Protein AF-A0A2Z7AA31-F1 (afdb_monomer_lite)

pLDDT: mean 70.61, std 23.05, range [31.62, 98.75]

Organism: NCBI:txid472368

Secondary structure (DSSP, 8-state):
-PPPPPP-PPPPPPPP-----------PPPP------------PPP---TTTS-TTSPPPHHHHHHHHHHHS-TTTHHHHTTS-HHHHHHHHHHHHHHHHHHHHHHHHHHHHHHHHHHHHHHHHHHHHHHHHHHHHHHHHHHHHHHHHHHHHHHHHHTSHHHHHHHHHHHHHHHHHHHHHHHHHHHHTT--TTS---GGGTHHHHHTT-----------------------------

Structure (mmCIF, N/CA/C/O backbone):
data_AF-A0A2Z7AA31-F1
#
_entry.id   AF-A0A2Z7AA31-F1
#
loop_
_atom_site.group_PDB
_atom_site.id
_atom_site.type_symbol
_atom_site.label_atom_id
_atom_site.label_alt_id
_atom_site.label_comp_id
_atom_site.label_asym_id
_atom_site.label_entity_id
_atom_site.label_seq_id
_atom_site.pdbx_PDB_ins_code
_atom_site.Cartn_x
_atom_site.Cartn_y
_atom_site.Cartn_z
_atom_site.occupancy
_atom_site.B_iso_or_equiv
_atom_site.auth_seq_id
_atom_site.auth_comp_id
_atom_site.auth_asym_id
_atom_site.auth_atom_id
_atom_site.pdbx_PDB_model_num
ATOM 1 N N . MET A 1 1 ? -17.926 27.152 30.753 1.00 44.38 1 MET A N 1
ATOM 2 C CA . MET A 1 1 ? -18.579 27.477 29.466 1.00 44.38 1 MET A CA 1
ATOM 3 C C . MET A 1 1 ? -17.598 27.183 28.337 1.00 44.38 1 MET A C 1
ATOM 5 O O . MET A 1 1 ? -16.715 28.005 28.124 1.00 44.38 1 MET A O 1
ATOM 9 N N . PRO A 1 2 ? -17.675 26.026 27.661 1.00 44.72 2 PRO A N 1
ATOM 10 C CA . PRO A 1 2 ? -16.975 25.810 26.400 1.00 44.72 2 PRO A CA 1
ATOM 11 C C . PRO A 1 2 ? -17.865 26.228 25.217 1.00 44.72 2 PRO A C 1
ATOM 13 O O . PRO A 1 2 ? -19.087 26.101 25.275 1.00 44.72 2 PRO A O 1
ATOM 16 N N . ALA A 1 3 ? -17.243 26.766 24.169 1.00 42.81 3 ALA A N 1
ATOM 17 C CA . ALA A 1 3 ? -17.905 27.285 22.971 1.00 42.81 3 ALA A CA 1
ATOM 18 C C . ALA A 1 3 ? -18.359 26.155 22.016 1.00 42.81 3 ALA A C 1
ATOM 20 O O . ALA A 1 3 ? -17.725 25.098 21.999 1.00 42.81 3 ALA A O 1
ATOM 21 N N . PRO A 1 4 ? -19.415 26.359 21.203 1.00 46.81 4 PRO A N 1
ATOM 22 C CA . PRO A 1 4 ? -19.934 25.327 20.311 1.00 46.81 4 PRO A CA 1
ATOM 23 C C . PRO A 1 4 ? -19.118 25.229 19.013 1.00 46.81 4 PRO A C 1
ATOM 25 O O . PRO A 1 4 ? -18.824 26.234 18.363 1.00 46.81 4 PRO A O 1
ATOM 28 N N . THR A 1 5 ? -18.779 24.004 18.616 1.00 44.56 5 THR A N 1
ATOM 29 C CA . THR A 1 5 ? -18.199 23.673 17.312 1.00 44.56 5 THR A CA 1
ATOM 30 C C . THR A 1 5 ? -19.252 23.807 16.211 1.00 44.56 5 THR A C 1
ATOM 32 O O . THR A 1 5 ? -20.346 23.253 16.284 1.00 44.56 5 THR A O 1
ATOM 35 N N . ARG A 1 6 ? -18.910 24.584 15.183 1.00 46.50 6 ARG A N 1
ATOM 36 C CA . ARG A 1 6 ? -19.696 24.811 13.968 1.00 46.50 6 ARG A CA 1
ATOM 37 C C . ARG A 1 6 ? -19.602 23.575 13.071 1.00 46.50 6 ARG A C 1
ATOM 39 O O . ARG A 1 6 ? -18.516 23.271 12.587 1.00 46.50 6 ARG A O 1
ATOM 46 N N . GLU A 1 7 ? -20.721 22.894 12.834 1.00 50.12 7 GLU A N 1
ATOM 47 C CA . GLU A 1 7 ? -20.822 21.901 11.763 1.00 50.12 7 GLU A CA 1
ATOM 48 C C . GLU A 1 7 ? -20.712 22.606 10.407 1.00 50.12 7 GLU A C 1
ATOM 50 O O . GLU A 1 7 ? -21.522 23.471 10.059 1.00 50.12 7 GLU A O 1
ATOM 55 N N . GLU A 1 8 ? -19.679 22.259 9.643 1.00 46.34 8 GLU A N 1
ATOM 56 C CA . GLU A 1 8 ? -19.542 22.682 8.257 1.00 46.34 8 GLU A CA 1
ATOM 57 C C . GLU A 1 8 ? -20.206 21.646 7.350 1.00 46.34 8 GLU A C 1
ATOM 59 O O . GLU A 1 8 ? -19.813 20.484 7.258 1.00 46.34 8 GLU A O 1
ATOM 64 N N . HIS A 1 9 ? -21.274 22.110 6.715 1.00 44.47 9 HIS A N 1
ATOM 65 C CA . HIS A 1 9 ? -22.133 21.390 5.795 1.00 44.47 9 HIS A CA 1
ATOM 66 C C . HIS A 1 9 ? -21.321 20.793 4.631 1.00 44.47 9 HIS A C 1
ATOM 68 O O . HIS A 1 9 ? -20.755 21.511 3.807 1.00 44.47 9 HIS A O 1
ATOM 74 N N . ARG A 1 10 ? -21.296 19.460 4.536 1.00 48.81 10 ARG A N 1
ATOM 75 C CA . ARG A 1 10 ? -20.681 18.715 3.430 1.00 48.81 10 ARG A CA 1
ATOM 76 C C . ARG A 1 10 ? -21.368 19.079 2.106 1.00 48.81 10 ARG A C 1
ATOM 78 O O . ARG A 1 10 ? -22.583 18.932 1.977 1.00 48.81 10 ARG A O 1
ATOM 85 N N . ALA A 1 11 ? -20.596 19.537 1.122 1.00 51.00 11 ALA A N 1
ATOM 86 C CA . ALA A 1 11 ? -21.099 19.822 -0.221 1.00 51.00 11 ALA A CA 1
ATOM 87 C C . ALA A 1 11 ? -21.562 18.528 -0.937 1.00 51.00 11 ALA A C 1
ATOM 89 O O . ALA A 1 11 ? -20.903 17.492 -0.795 1.00 51.00 11 ALA A O 1
ATOM 90 N N . PRO A 1 12 ? -22.657 18.557 -1.724 1.00 53.19 12 PRO A N 1
ATOM 91 C CA . PRO A 1 12 ? -23.095 17.409 -2.517 1.00 53.19 12 PRO A CA 1
ATOM 92 C C . PRO A 1 12 ? -22.097 17.074 -3.635 1.00 53.19 12 PRO A C 1
ATOM 94 O O . PRO A 1 12 ? -21.616 17.961 -4.339 1.00 53.19 12 PRO A O 1
ATOM 97 N N . MET A 1 13 ? -21.814 15.784 -3.822 1.00 50.88 13 MET A N 1
ATOM 98 C CA . MET A 1 13 ? -21.002 15.288 -4.936 1.00 50.88 13 MET A CA 1
ATOM 99 C C . MET A 1 13 ? -21.700 15.536 -6.287 1.00 50.88 13 MET A C 1
ATOM 101 O O . MET A 1 13 ? -22.913 15.334 -6.383 1.00 50.88 13 MET A O 1
ATOM 105 N N . PRO A 1 14 ? -20.964 15.911 -7.350 1.00 56.09 14 PRO A N 1
ATOM 106 C CA . PRO A 1 14 ? -21.520 15.979 -8.697 1.00 56.09 14 PRO A CA 1
ATOM 107 C C . PRO A 1 14 ? -21.817 14.568 -9.247 1.00 56.09 14 PRO A C 1
ATOM 109 O O . PRO A 1 14 ? -21.104 13.617 -8.910 1.00 56.09 14 PRO A O 1
ATOM 112 N N . PRO A 1 15 ? -22.846 14.400 -10.100 1.00 45.72 15 PRO A N 1
ATOM 113 C CA . PRO A 1 15 ? -23.174 13.106 -10.686 1.00 45.72 15 PRO A CA 1
ATOM 114 C C . PRO A 1 15 ? -22.081 12.616 -11.649 1.00 45.72 15 PRO A C 1
ATOM 116 O O . PRO A 1 15 ? -21.510 13.378 -12.429 1.00 45.72 15 PRO A O 1
ATOM 119 N N . SER A 1 16 ? -21.822 11.308 -11.578 1.00 38.06 16 SER A N 1
ATOM 120 C CA . SER A 1 16 ? -20.882 10.550 -12.408 1.00 38.06 16 SER A CA 1
ATOM 121 C C . SER A 1 16 ? -21.149 10.736 -13.909 1.00 38.06 16 SER A C 1
ATOM 123 O O . SER A 1 16 ? -22.271 10.546 -14.378 1.00 38.06 16 SER A O 1
ATOM 125 N N . SER A 1 17 ? -20.106 11.089 -14.667 1.00 35.66 17 SER A N 1
ATOM 126 C CA . SER A 1 17 ? -20.141 11.147 -16.132 1.00 35.66 17 SER A CA 1
ATOM 127 C C . SER A 1 17 ? -20.113 9.728 -16.708 1.00 35.66 17 SER A C 1
ATOM 129 O O . SER A 1 17 ? -19.117 9.017 -16.595 1.00 35.66 17 SER A O 1
ATOM 131 N N . THR A 1 18 ? -21.205 9.309 -17.342 1.00 41.53 18 THR A N 1
ATOM 132 C CA . THR A 1 18 ? -21.278 8.078 -18.143 1.00 41.53 18 THR A CA 1
ATOM 133 C C . THR A 1 18 ? -20.310 8.126 -19.334 1.00 41.53 18 THR A C 1
ATOM 135 O O . THR A 1 18 ? -20.312 9.122 -20.064 1.00 41.53 18 THR A O 1
ATOM 138 N N . PRO A 1 19 ? -19.536 7.061 -19.613 1.00 39.44 19 PRO A N 1
ATOM 139 C CA . PRO A 1 19 ? -18.696 7.005 -20.801 1.00 39.44 19 PRO A CA 1
ATOM 140 C C . PRO A 1 19 ? -19.555 6.766 -22.051 1.00 39.44 19 PRO A C 1
ATOM 142 O O . PRO A 1 19 ? -20.274 5.774 -22.166 1.00 39.44 19 PRO A O 1
ATOM 145 N N . SER A 1 20 ? -19.469 7.692 -23.006 1.00 36.19 20 SER A N 1
ATOM 146 C CA . SER A 1 20 ? -20.039 7.540 -24.344 1.00 36.19 20 SER A CA 1
ATOM 147 C C . SER A 1 20 ? -19.310 6.413 -25.085 1.00 36.19 20 SER A C 1
ATOM 149 O O . SER A 1 20 ? -18.109 6.495 -25.348 1.00 36.19 20 SER A O 1
ATOM 151 N N . VAL A 1 21 ? -20.040 5.344 -25.407 1.00 37.53 21 VAL A N 1
ATOM 152 C CA . VAL A 1 21 ? -19.566 4.217 -26.219 1.00 37.53 21 VAL A CA 1
ATOM 153 C C . VAL A 1 21 ? -19.354 4.706 -27.651 1.00 37.53 21 VAL A C 1
ATOM 155 O O . VAL A 1 21 ? -20.308 4.876 -28.409 1.00 37.53 21 VAL A O 1
ATOM 158 N N . ARG A 1 22 ? -18.097 4.936 -28.046 1.00 41.75 22 ARG A N 1
ATOM 159 C CA . ARG A 1 22 ? -17.744 5.181 -29.449 1.00 41.75 22 ARG A CA 1
ATOM 160 C C . ARG A 1 22 ? -17.431 3.848 -30.123 1.00 41.75 22 ARG A C 1
ATOM 162 O O . ARG A 1 22 ? -16.385 3.245 -29.898 1.00 41.75 22 ARG A O 1
ATOM 169 N N . VAL A 1 23 ? -18.382 3.401 -30.935 1.00 35.66 23 VAL A N 1
ATOM 170 C CA . VAL A 1 23 ? -18.293 2.229 -31.811 1.00 35.66 23 VAL A CA 1
ATOM 171 C C . VAL A 1 23 ? -17.082 2.358 -32.745 1.00 35.66 23 VAL A C 1
ATOM 173 O O . VAL A 1 23 ? -16.896 3.380 -33.406 1.00 35.66 23 VAL A O 1
ATOM 176 N N . ARG A 1 24 ? -16.257 1.304 -32.776 1.00 40.97 24 ARG A N 1
ATOM 177 C CA . ARG A 1 24 ? -15.181 1.083 -33.752 1.00 40.97 24 ARG A CA 1
ATOM 178 C C . ARG A 1 24 ? -15.764 1.076 -35.168 1.00 40.97 24 ARG A C 1
ATOM 180 O O . ARG A 1 24 ? -16.595 0.226 -35.467 1.00 40.97 24 ARG A O 1
ATOM 187 N N . ALA A 1 25 ? -15.260 1.943 -36.041 1.00 36.38 25 ALA A N 1
ATOM 188 C CA . ALA A 1 25 ? -15.397 1.786 -37.484 1.00 36.38 25 ALA A CA 1
ATOM 189 C C . ALA A 1 25 ? -14.022 1.424 -38.062 1.00 36.38 25 ALA A C 1
ATOM 191 O O . ALA A 1 25 ? -13.062 2.185 -37.952 1.00 36.38 25 ALA A O 1
ATOM 192 N N . ILE A 1 26 ? -13.941 0.215 -38.607 1.00 49.19 26 ILE A N 1
ATOM 193 C CA . ILE A 1 26 ? -12.828 -0.315 -39.396 1.00 49.19 26 ILE A CA 1
ATOM 194 C C . ILE A 1 26 ? -12.884 0.370 -40.769 1.00 49.19 26 ILE A C 1
ATOM 196 O O . ILE A 1 26 ? -13.961 0.378 -41.364 1.00 49.19 26 ILE A O 1
ATOM 200 N N . PRO A 1 27 ? -11.786 0.908 -41.322 1.00 36.00 27 PRO A N 1
ATOM 201 C CA . PRO A 1 27 ? -11.753 1.223 -42.742 1.00 36.00 27 PRO A CA 1
ATOM 202 C C . PRO A 1 27 ? -11.560 -0.071 -43.539 1.00 36.00 27 PRO A C 1
ATOM 204 O O . PRO A 1 27 ? -10.512 -0.714 -43.466 1.00 36.00 27 PRO A O 1
ATOM 207 N N . GLU A 1 28 ? -12.606 -0.458 -44.265 1.00 38.94 28 GLU A N 1
ATOM 208 C CA . GLU A 1 28 ? -12.586 -1.504 -45.284 1.00 38.94 28 GLU A CA 1
ATOM 209 C C . GLU A 1 28 ? -11.585 -1.174 -46.401 1.00 38.94 28 GLU A C 1
ATOM 211 O O . GLU A 1 28 ? -11.475 -0.040 -46.868 1.00 38.94 28 GLU A O 1
ATOM 216 N N . VAL A 1 29 ? -10.877 -2.208 -46.851 1.00 41.12 29 VAL A N 1
ATOM 217 C CA . VAL A 1 29 ? -10.048 -2.207 -48.059 1.00 41.12 29 VAL A CA 1
ATOM 218 C C . VAL A 1 29 ? -10.945 -2.475 -49.271 1.00 41.12 29 VAL A C 1
ATOM 220 O O . VAL A 1 29 ? -11.605 -3.514 -49.287 1.00 41.12 29 VAL A O 1
ATOM 223 N N . PRO A 1 30 ? -10.920 -1.655 -50.337 1.00 38.62 30 PRO A N 1
ATOM 224 C CA . PRO A 1 30 ? -11.419 -2.077 -51.633 1.00 38.62 30 PRO A CA 1
ATOM 225 C C . PRO A 1 30 ? -10.284 -2.662 -52.475 1.00 38.62 30 PRO A C 1
ATOM 227 O O . PRO A 1 30 ? -9.312 -1.992 -52.828 1.00 38.62 30 PRO A O 1
ATOM 230 N N . SER A 1 31 ? -10.452 -3.936 -52.819 1.00 32.06 31 SER A N 1
ATOM 231 C CA . SER A 1 31 ? -9.687 -4.635 -53.842 1.00 32.06 31 SER A CA 1
ATOM 232 C C . SER A 1 31 ? -10.302 -4.375 -55.227 1.00 32.06 31 SER A C 1
ATOM 234 O O . SER A 1 31 ? -11.499 -4.561 -55.409 1.00 32.06 31 SER A O 1
ATOM 236 N N . SER A 1 32 ? -9.454 -3.964 -56.178 1.00 40.38 32 SER A N 1
ATOM 237 C CA . SER A 1 32 ? -9.494 -4.225 -57.633 1.00 40.38 32 SER A CA 1
ATOM 238 C C . SER A 1 32 ? -10.810 -4.062 -58.428 1.00 40.38 32 SER A C 1
ATOM 240 O O . SER A 1 32 ? -11.665 -4.941 -58.383 1.00 40.38 32 SER A O 1
ATOM 242 N N . MET A 1 33 ? -10.833 -3.117 -59.388 1.00 32.53 33 MET A N 1
ATOM 243 C CA . MET A 1 33 ? -11.224 -3.432 -60.779 1.00 32.53 33 MET A CA 1
ATOM 244 C C . MET A 1 33 ? -10.670 -2.425 -61.812 1.00 32.53 33 MET A C 1
ATOM 246 O O . MET A 1 33 ? -11.037 -1.256 -61.839 1.00 32.53 33 MET A O 1
ATOM 250 N N . VAL A 1 34 ? -9.764 -2.942 -62.647 1.00 39.00 34 VAL A N 1
ATOM 251 C CA . VAL A 1 34 ? -9.548 -2.726 -64.094 1.00 39.00 34 VAL A CA 1
ATOM 252 C C . VAL A 1 34 ? -10.192 -1.497 -64.764 1.00 39.00 34 VAL A C 1
ATOM 254 O O . VAL A 1 34 ? -11.408 -1.397 -64.894 1.00 39.00 34 VAL A O 1
ATOM 257 N N . GLY A 1 35 ? -9.338 -0.660 -65.365 1.00 31.62 35 GLY A N 1
ATOM 258 C CA . GLY A 1 35 ? -9.710 0.331 -66.376 1.00 31.62 35 GLY A CA 1
ATOM 259 C C . GLY A 1 35 ? -8.482 0.864 -67.113 1.00 31.62 35 GLY A C 1
ATOM 260 O O . GLY A 1 35 ? -7.834 1.801 -66.659 1.00 31.62 35 GLY A O 1
ATOM 261 N N . SER A 1 36 ? -8.139 0.239 -68.238 1.00 37.88 36 SER A N 1
ATOM 262 C CA . SER A 1 36 ? -7.023 0.607 -69.110 1.00 37.88 36 SER A CA 1
ATOM 263 C C . SER A 1 36 ? -7.184 2.024 -69.658 1.00 37.88 36 SER A C 1
ATOM 265 O O . SER A 1 36 ? -8.159 2.312 -70.352 1.00 37.88 36 SER A O 1
ATOM 267 N N . ARG A 1 37 ? -6.188 2.885 -69.450 1.00 36.88 37 ARG A N 1
ATOM 268 C CA . ARG A 1 37 ? -5.980 4.051 -70.308 1.00 36.88 37 ARG A CA 1
ATOM 269 C C . ARG A 1 37 ? -4.492 4.344 -70.423 1.00 36.88 37 ARG A C 1
ATOM 271 O O . ARG A 1 37 ? -3.805 4.613 -69.448 1.00 36.88 37 ARG A O 1
ATOM 278 N N . THR A 1 38 ? -4.021 4.200 -71.652 1.00 45.81 38 THR A N 1
ATOM 279 C CA . THR A 1 38 ? -2.705 4.590 -72.142 1.00 45.81 38 THR A CA 1
ATOM 280 C C . THR A 1 38 ? -2.483 6.073 -71.879 1.00 45.81 38 THR A C 1
ATOM 282 O O . THR A 1 38 ? -3.148 6.901 -72.503 1.00 45.81 38 THR A O 1
ATOM 285 N N . GLU A 1 39 ? -1.540 6.404 -71.002 1.00 34.53 39 GLU A N 1
ATOM 286 C CA . GLU A 1 39 ? -0.929 7.727 -70.981 1.00 34.53 39 GLU A CA 1
ATOM 287 C C . GLU A 1 39 ? 0.587 7.585 -71.121 1.00 34.53 39 GLU A C 1
ATOM 289 O O . GLU A 1 39 ? 1.247 6.777 -70.465 1.00 34.53 39 GLU A O 1
ATOM 294 N N . THR A 1 40 ? 1.094 8.323 -72.096 1.00 39.47 40 THR A N 1
ATOM 295 C CA . THR A 1 40 ? 2.430 8.244 -72.663 1.00 39.47 40 THR A CA 1
ATOM 296 C C . THR A 1 40 ? 3.327 9.294 -72.007 1.00 39.47 40 THR A C 1
ATOM 298 O O . THR A 1 40 ? 3.104 10.484 -72.197 1.00 39.47 40 THR A O 1
ATOM 301 N N . GLY A 1 41 ? 4.398 8.830 -71.348 1.00 33.41 41 GLY A N 1
ATOM 302 C CA . GLY A 1 41 ? 5.649 9.565 -71.079 1.00 33.41 41 GLY A CA 1
ATOM 303 C C . GLY A 1 41 ? 5.726 10.372 -69.768 1.00 33.41 41 GLY A C 1
ATOM 304 O O . GLY A 1 41 ? 4.694 10.656 -69.172 1.00 33.41 41 GLY A O 1
ATOM 305 N N . PRO A 1 42 ? 6.928 10.793 -69.306 1.00 40.19 42 PRO A N 1
ATOM 306 C CA . PRO A 1 42 ? 8.285 10.476 -69.764 1.00 40.19 42 PRO A CA 1
ATOM 307 C C . PRO A 1 42 ? 9.179 9.840 -68.666 1.00 40.19 42 PRO A C 1
ATOM 309 O O . PRO A 1 42 ? 9.301 10.349 -67.558 1.00 40.19 42 PRO A O 1
ATOM 312 N N . GLY A 1 43 ? 9.899 8.769 -69.027 1.00 41.22 43 GLY A N 1
ATOM 313 C CA . GLY A 1 43 ? 11.208 8.444 -68.438 1.00 41.22 43 GLY A CA 1
ATOM 314 C C . GLY A 1 43 ? 11.233 7.712 -67.092 1.00 41.22 43 GLY A C 1
ATOM 315 O O . GLY A 1 43 ? 11.726 8.246 -66.103 1.00 41.22 43 GLY A O 1
ATOM 316 N N . ARG A 1 44 ? 10.825 6.437 -67.060 1.00 43.53 44 ARG A N 1
ATOM 317 C CA . ARG A 1 44 ? 11.268 5.517 -66.000 1.00 43.53 44 ARG A CA 1
ATOM 318 C C . ARG A 1 44 ? 12.739 5.175 -66.259 1.00 43.53 44 ARG A C 1
ATOM 320 O O . ARG A 1 44 ? 13.048 4.596 -67.298 1.00 43.53 44 ARG A O 1
ATOM 327 N N . ALA A 1 45 ? 13.633 5.550 -65.343 1.00 47.31 45 ALA A N 1
ATOM 328 C CA . ALA A 1 45 ? 15.035 5.142 -65.400 1.00 47.31 45 ALA A CA 1
ATOM 329 C C . ALA A 1 45 ? 15.122 3.599 -65.450 1.00 47.31 45 ALA A C 1
ATOM 331 O O . ALA A 1 45 ? 14.395 2.939 -64.694 1.00 47.31 45 ALA A O 1
ATOM 332 N N . PRO A 1 46 ? 15.945 3.004 -66.336 1.00 49.59 46 PRO A N 1
ATOM 333 C CA . PRO A 1 46 ? 16.094 1.556 -66.398 1.00 49.59 46 PRO A CA 1
ATOM 334 C C . PRO A 1 46 ? 16.593 1.020 -65.054 1.00 49.59 46 PRO A C 1
ATOM 336 O O . PRO A 1 46 ? 17.573 1.524 -64.509 1.00 49.59 46 PRO A O 1
ATOM 339 N N . ALA A 1 47 ? 15.925 -0.006 -64.522 1.00 48.59 47 ALA A N 1
ATOM 340 C CA . ALA A 1 47 ? 16.484 -0.794 -63.433 1.00 48.59 47 ALA A CA 1
ATOM 341 C C . ALA A 1 47 ? 17.752 -1.470 -63.971 1.00 48.59 47 ALA A C 1
ATOM 343 O O . ALA A 1 47 ? 17.669 -2.278 -64.897 1.00 48.59 47 ALA A O 1
ATOM 344 N N . LEU A 1 48 ? 18.918 -1.081 -63.452 1.00 49.50 48 LEU A N 1
ATOM 345 C CA . LEU A 1 48 ? 20.194 -1.660 -63.858 1.00 49.50 48 LEU A CA 1
ATOM 346 C C . LEU A 1 48 ? 20.257 -3.098 -63.335 1.00 49.50 48 LEU A C 1
ATOM 348 O O . LEU A 1 48 ? 20.494 -3.338 -62.152 1.00 49.50 48 LEU A O 1
ATOM 352 N N . ASN A 1 49 ? 19.999 -4.058 -64.221 1.00 45.28 49 ASN A N 1
ATOM 353 C CA . ASN A 1 49 ? 20.236 -5.471 -63.963 1.00 45.28 49 ASN A CA 1
ATOM 354 C C . ASN A 1 49 ? 21.752 -5.706 -63.996 1.00 45.28 49 ASN A C 1
ATOM 356 O O . ASN A 1 49 ? 22.326 -5.965 -65.048 1.00 45.28 49 ASN A O 1
ATOM 360 N N . LEU A 1 50 ? 22.395 -5.622 -62.830 1.00 49.94 50 LEU A N 1
ATOM 361 C CA . LEU A 1 50 ? 23.845 -5.786 -62.630 1.00 49.94 50 LEU A CA 1
ATOM 362 C C . LEU A 1 50 ? 24.388 -7.197 -62.960 1.00 49.94 50 LEU A C 1
ATOM 364 O O . LEU A 1 50 ? 25.530 -7.497 -62.630 1.00 49.94 50 LEU A O 1
ATOM 368 N N . TYR A 1 51 ? 23.588 -8.074 -63.575 1.00 44.81 51 TYR A N 1
ATOM 369 C CA . TYR A 1 51 ? 23.996 -9.437 -63.929 1.00 44.81 51 TYR A CA 1
ATOM 370 C C . TYR A 1 51 ? 24.453 -9.582 -65.392 1.00 44.81 51 TYR A C 1
ATOM 372 O O . TYR A 1 51 ? 25.206 -10.500 -65.690 1.00 44.81 51 TYR A O 1
ATOM 380 N N . GLU A 1 52 ? 24.066 -8.667 -66.290 1.00 44.19 52 GLU A N 1
ATOM 381 C CA . GLU A 1 52 ? 24.461 -8.716 -67.715 1.00 44.19 52 GLU A CA 1
ATOM 382 C C . GLU A 1 52 ? 25.559 -7.703 -68.085 1.00 44.19 52 GLU A C 1
ATOM 384 O O . GLU A 1 52 ? 26.270 -7.889 -69.071 1.00 44.19 52 GLU A O 1
ATOM 389 N N . ASP A 1 53 ? 25.784 -6.673 -67.261 1.00 47.75 53 ASP A N 1
ATOM 390 C CA . ASP A 1 53 ? 26.885 -5.719 -67.456 1.00 47.75 53 ASP A CA 1
ATOM 391 C C . ASP A 1 53 ? 28.182 -6.270 -66.851 1.00 47.75 53 ASP A C 1
ATOM 393 O O . ASP A 1 53 ? 28.725 -5.805 -65.847 1.00 47.75 53 ASP A O 1
ATOM 397 N N . SER A 1 54 ? 28.654 -7.332 -67.495 1.00 47.66 54 SER A N 1
ATOM 398 C CA . SER A 1 54 ? 29.966 -7.939 -67.338 1.00 47.66 54 SER A CA 1
ATOM 399 C C . SER A 1 54 ? 31.066 -6.867 -67.301 1.00 47.66 54 SER A C 1
ATOM 401 O O . SER A 1 54 ? 31.469 -6.323 -68.329 1.00 47.66 54 SER A O 1
ATOM 403 N N . LEU A 1 55 ? 31.618 -6.598 -66.112 1.00 53.81 55 LEU A N 1
ATOM 404 C CA . LEU A 1 55 ? 32.769 -5.701 -65.898 1.00 53.81 55 LEU A CA 1
ATOM 405 C C . LEU A 1 55 ? 34.091 -6.253 -66.474 1.00 53.81 55 LEU A C 1
ATOM 407 O O . LEU A 1 55 ? 35.171 -5.745 -66.179 1.00 53.81 55 LEU A O 1
ATOM 411 N N . VAL A 1 56 ? 34.020 -7.304 -67.294 1.00 45.84 56 VAL A N 1
ATOM 412 C CA . VAL A 1 56 ? 35.168 -7.950 -67.939 1.00 45.84 56 VAL A CA 1
ATOM 413 C C . VAL A 1 56 ? 35.688 -7.109 -69.120 1.00 45.84 56 VAL A C 1
ATOM 415 O O . VAL A 1 56 ? 36.795 -7.338 -69.600 1.00 45.84 56 VAL A O 1
ATOM 418 N N . VAL A 1 57 ? 34.947 -6.078 -69.549 1.00 51.97 57 VAL A N 1
ATOM 419 C CA . VAL A 1 57 ? 35.401 -5.073 -70.522 1.00 51.97 57 VAL A CA 1
ATOM 420 C C . VAL A 1 57 ? 35.382 -3.696 -69.861 1.00 51.97 57 VAL A C 1
ATOM 422 O O . VAL A 1 57 ? 34.329 -3.207 -69.459 1.00 51.97 57 VAL A O 1
ATOM 425 N N . SER A 1 58 ? 36.556 -3.069 -69.729 1.00 45.62 58 SER A N 1
ATOM 426 C CA . SER A 1 58 ? 36.706 -1.749 -69.107 1.00 45.62 58 SER A CA 1
ATOM 427 C C . SER A 1 58 ? 35.741 -0.723 -69.723 1.00 45.62 58 SER A C 1
ATOM 429 O O . SER A 1 58 ? 35.828 -0.464 -70.927 1.00 45.62 58 SER A O 1
ATOM 431 N N . PRO A 1 59 ? 34.856 -0.090 -68.930 1.00 48.22 59 PRO A N 1
ATOM 432 C CA . PRO A 1 59 ? 34.004 0.976 -69.433 1.00 48.22 59 PRO A CA 1
ATOM 433 C C . PRO A 1 59 ? 34.864 2.150 -69.916 1.00 48.22 59 PRO A C 1
ATOM 435 O O . PRO A 1 59 ? 35.786 2.582 -69.223 1.00 48.22 59 PRO A O 1
ATOM 438 N N . SER A 1 60 ? 34.553 2.697 -71.094 1.00 56.25 60 SER A N 1
ATOM 439 C CA . SER A 1 60 ? 35.132 3.969 -71.547 1.00 56.25 60 SER A CA 1
ATOM 440 C C . SER A 1 60 ? 34.837 5.066 -70.516 1.00 56.25 60 SER A C 1
ATOM 442 O O . SER A 1 60 ? 33.727 5.128 -69.981 1.00 56.25 60 SER A O 1
ATOM 444 N N . GLY A 1 61 ? 35.801 5.957 -70.250 1.00 54.59 61 GLY A N 1
ATOM 445 C CA . GLY A 1 61 ? 35.714 6.980 -69.193 1.00 54.59 61 GLY A CA 1
ATOM 446 C C . GLY A 1 61 ? 34.470 7.886 -69.254 1.00 54.59 61 GLY A C 1
ATOM 447 O O . GLY A 1 61 ? 34.067 8.447 -68.238 1.00 54.59 61 GLY A O 1
ATOM 448 N N . SER A 1 62 ? 33.808 7.975 -70.413 1.00 54.56 62 SER A N 1
ATOM 449 C CA . SER A 1 62 ? 32.522 8.665 -70.603 1.00 54.56 62 SER A CA 1
ATOM 450 C C . SER A 1 62 ? 31.344 7.985 -69.887 1.00 54.56 62 SER A C 1
ATOM 452 O O . SER A 1 62 ? 30.489 8.680 -69.338 1.00 54.56 62 SER A O 1
ATOM 454 N N . VAL A 1 63 ? 31.297 6.651 -69.871 1.00 57.44 63 VAL A N 1
ATOM 455 C CA . VAL A 1 63 ? 30.210 5.878 -69.245 1.00 57.44 63 VAL A CA 1
ATOM 456 C C . VAL A 1 63 ? 30.362 5.899 -67.722 1.00 57.44 63 VAL A C 1
ATOM 458 O O . VAL A 1 63 ? 29.380 6.071 -67.001 1.00 57.44 63 VAL A O 1
ATOM 461 N N . ALA A 1 64 ? 31.607 5.846 -67.236 1.00 57.38 64 ALA A N 1
ATOM 462 C CA . ALA A 1 64 ? 31.927 5.978 -65.816 1.00 57.38 64 ALA A CA 1
ATOM 463 C C . ALA A 1 64 ? 31.505 7.346 -65.243 1.00 57.38 64 ALA A C 1
ATOM 465 O O . ALA A 1 64 ? 30.945 7.414 -64.150 1.00 57.38 64 ALA A O 1
ATOM 466 N N . MET A 1 65 ? 31.698 8.434 -65.998 1.00 60.34 65 MET A N 1
ATOM 467 C CA . MET A 1 65 ? 31.291 9.780 -65.571 1.00 60.34 65 MET A CA 1
ATOM 468 C C . MET A 1 65 ? 29.762 9.937 -65.487 1.00 60.34 65 MET A C 1
ATOM 470 O O . MET A 1 65 ? 29.256 10.575 -64.566 1.00 60.34 65 MET A O 1
ATOM 474 N N . GLY A 1 66 ? 29.009 9.327 -66.412 1.00 62.50 66 GLY A N 1
ATOM 475 C CA . GLY A 1 66 ? 27.540 9.356 -66.396 1.00 62.50 66 GLY A CA 1
ATOM 476 C C . GLY A 1 66 ? 26.931 8.646 -65.181 1.00 62.50 66 GLY A C 1
ATOM 477 O O . GLY A 1 66 ? 25.971 9.143 -64.593 1.00 62.50 66 GLY A O 1
ATOM 478 N N . LEU A 1 67 ? 27.527 7.526 -64.763 1.00 62.97 67 LEU A N 1
ATOM 479 C CA . LEU A 1 67 ? 27.148 6.797 -63.547 1.00 62.97 67 LEU A CA 1
ATOM 480 C C . LEU A 1 67 ? 27.410 7.613 -62.276 1.00 62.97 67 LEU A C 1
ATOM 482 O O . LEU A 1 67 ? 26.543 7.677 -61.406 1.00 62.97 67 LEU A O 1
ATOM 486 N N . LEU A 1 68 ? 28.561 8.289 -62.195 1.00 62.94 68 LEU A N 1
ATOM 487 C CA . LEU A 1 68 ? 28.892 9.160 -61.063 1.00 62.94 68 LEU A CA 1
ATOM 488 C C . LEU A 1 68 ? 27.880 10.302 -60.925 1.00 62.94 68 LEU A C 1
ATOM 490 O O . LEU A 1 68 ? 27.397 10.546 -59.825 1.00 62.94 68 LEU A O 1
ATOM 494 N N . CYS A 1 69 ? 27.485 10.939 -62.030 1.00 59.56 69 CYS A N 1
ATOM 495 C CA . CYS A 1 69 ? 26.524 12.044 -62.020 1.00 59.56 69 CYS A CA 1
ATOM 496 C C . CYS A 1 69 ? 25.126 11.671 -61.504 1.00 59.56 69 CYS A C 1
ATOM 498 O O . CYS A 1 69 ? 24.474 12.510 -60.888 1.00 59.56 69 CYS A O 1
ATOM 500 N N . ASN A 1 70 ? 24.678 10.428 -61.697 1.00 61.78 70 ASN A N 1
ATOM 501 C CA . ASN A 1 70 ? 23.358 9.978 -61.237 1.00 61.78 70 ASN A CA 1
ATOM 502 C C . ASN A 1 70 ? 23.309 9.647 -59.736 1.00 61.78 70 ASN A C 1
ATOM 504 O O . ASN A 1 70 ? 22.221 9.565 -59.171 1.00 61.78 70 ASN A O 1
ATOM 508 N N . MET A 1 71 ? 24.464 9.475 -59.086 1.00 66.25 71 MET A N 1
ATOM 509 C CA . MET A 1 71 ? 24.558 9.266 -57.635 1.00 66.25 71 MET A CA 1
ATOM 510 C C . MET A 1 71 ? 24.728 10.582 -56.853 1.00 66.25 71 MET A C 1
ATOM 512 O O . MET A 1 71 ? 24.638 10.585 -55.626 1.00 66.25 71 MET A O 1
ATOM 516 N N . ILE A 1 72 ? 24.961 11.710 -57.538 1.00 58.62 72 ILE A N 1
ATOM 517 C CA . ILE A 1 72 ? 25.138 13.028 -56.915 1.00 58.62 72 ILE A CA 1
ATOM 518 C C . ILE A 1 72 ? 23.765 13.654 -56.702 1.00 58.62 72 ILE A C 1
ATOM 520 O O . ILE A 1 72 ? 23.021 13.896 -57.650 1.00 58.62 72 ILE A O 1
ATOM 524 N N . SER A 1 73 ? 23.433 13.966 -55.449 1.00 64.62 73 SER A N 1
ATOM 525 C CA . SER A 1 73 ? 22.222 14.728 -55.143 1.00 64.62 73 SER A CA 1
ATOM 526 C C . SER A 1 73 ? 22.257 16.076 -55.870 1.00 64.62 73 SER A C 1
ATOM 528 O O . SER A 1 73 ? 23.303 16.718 -55.926 1.00 64.62 73 SER A O 1
ATOM 530 N N . ASN A 1 74 ? 21.125 16.535 -56.413 1.00 59.38 74 ASN A N 1
ATOM 531 C CA . ASN A 1 74 ? 21.045 17.681 -57.339 1.00 59.38 74 ASN A CA 1
ATOM 532 C C . ASN A 1 74 ? 21.712 18.975 -56.801 1.00 59.38 74 ASN A C 1
ATOM 534 O O . ASN A 1 74 ? 22.140 19.840 -57.561 1.00 59.38 74 ASN A O 1
ATOM 538 N N . ARG A 1 75 ? 21.857 19.081 -55.472 1.00 59.31 75 ARG A N 1
ATOM 539 C CA . ARG A 1 75 ? 22.559 20.163 -54.765 1.00 59.31 75 ARG A CA 1
ATOM 540 C C . ARG A 1 75 ? 24.080 20.197 -55.004 1.00 59.31 75 ARG A C 1
ATOM 542 O O . ARG A 1 75 ? 24.675 21.262 -54.902 1.00 59.31 75 ARG A O 1
ATOM 549 N N . ASP A 1 76 ? 24.705 19.064 -55.310 1.00 60.22 76 ASP A N 1
ATOM 550 C CA . ASP A 1 76 ? 26.163 18.898 -55.396 1.00 60.22 76 ASP A CA 1
ATOM 551 C C . ASP A 1 76 ? 26.688 18.779 -56.845 1.00 60.22 76 ASP A C 1
ATOM 553 O O . ASP A 1 76 ? 27.898 18.792 -57.076 1.00 60.22 76 ASP A O 1
ATOM 557 N N . VAL A 1 77 ? 25.793 18.746 -57.842 1.00 64.25 77 VAL A N 1
ATOM 558 C CA . VAL A 1 77 ? 26.123 18.577 -59.275 1.00 64.25 77 VAL A CA 1
ATOM 559 C C . VAL A 1 77 ? 26.945 19.746 -59.833 1.00 64.25 77 VAL A C 1
ATOM 561 O O . VAL A 1 77 ? 27.896 19.540 -60.587 1.00 64.25 77 VAL A O 1
ATOM 564 N N . THR A 1 78 ? 26.623 20.985 -59.450 1.00 64.19 78 THR A N 1
ATOM 565 C CA . THR A 1 78 ? 27.367 22.188 -59.877 1.00 64.19 78 THR A CA 1
ATOM 566 C C . THR A 1 78 ? 28.754 22.271 -59.246 1.00 64.19 78 THR A C 1
ATOM 568 O O . THR A 1 78 ? 29.665 22.838 -59.849 1.00 64.19 78 THR A O 1
ATOM 571 N N . ARG A 1 79 ? 28.926 21.682 -58.056 1.00 64.31 79 ARG A N 1
ATOM 572 C CA . ARG A 1 79 ? 30.215 21.578 -57.370 1.00 64.31 79 ARG A CA 1
ATOM 573 C C . ARG A 1 79 ? 31.095 20.545 -58.067 1.00 64.31 79 ARG A C 1
ATOM 575 O O . ARG A 1 79 ? 32.209 20.870 -58.442 1.00 64.31 79 ARG A O 1
ATOM 582 N N . VAL A 1 80 ? 30.563 19.360 -58.362 1.00 63.06 80 VAL A N 1
ATOM 583 C CA . VAL A 1 80 ? 31.314 18.286 -59.033 1.00 63.06 80 VAL A CA 1
ATOM 584 C C . VAL A 1 80 ? 31.732 18.643 -60.466 1.00 63.06 80 VAL A C 1
ATOM 586 O O . VAL A 1 80 ? 32.841 18.311 -60.874 1.00 63.06 80 VAL A O 1
ATOM 589 N N . ARG A 1 81 ? 30.905 19.378 -61.222 1.00 64.06 81 ARG A N 1
ATOM 590 C CA . ARG A 1 81 ? 31.200 19.757 -62.619 1.00 64.06 81 ARG A CA 1
ATOM 591 C C . ARG A 1 81 ? 32.393 20.715 -62.782 1.00 64.06 81 ARG A C 1
ATOM 593 O O . ARG A 1 81 ? 32.962 20.777 -63.868 1.00 64.06 81 ARG A O 1
ATOM 600 N N . ASN A 1 82 ? 32.756 21.450 -61.731 1.00 65.00 82 ASN A N 1
ATOM 601 C CA . ASN A 1 82 ? 33.815 22.468 -61.745 1.00 65.00 82 ASN A CA 1
ATOM 602 C C . ASN A 1 82 ? 35.091 22.028 -60.999 1.00 65.00 82 ASN A C 1
ATOM 604 O O . ASN A 1 82 ? 35.995 22.835 -60.796 1.00 65.00 82 ASN A O 1
ATOM 608 N N . THR A 1 83 ? 35.152 20.769 -60.569 1.00 63.53 83 THR A N 1
ATOM 609 C CA . THR A 1 83 ? 36.168 20.226 -59.663 1.00 63.53 83 THR A CA 1
ATOM 610 C C . THR A 1 83 ? 37.002 19.169 -60.393 1.00 63.53 83 THR A C 1
ATOM 612 O O . THR A 1 83 ? 36.520 18.505 -61.310 1.00 63.53 83 THR A O 1
ATOM 615 N N . THR A 1 84 ? 38.280 19.025 -60.038 1.00 70.56 84 THR A N 1
ATOM 616 C CA . THR A 1 84 ? 39.163 18.050 -60.698 1.00 70.56 84 THR A CA 1
ATOM 617 C C . THR A 1 84 ? 38.776 16.609 -60.331 1.00 70.56 84 THR A C 1
ATOM 619 O O . THR A 1 84 ? 38.260 16.347 -59.245 1.00 70.56 84 THR A O 1
ATOM 622 N N . ASN A 1 85 ? 39.039 15.637 -61.217 1.00 73.62 85 ASN A N 1
ATOM 623 C CA . ASN A 1 85 ? 38.590 14.244 -61.037 1.00 73.62 85 ASN A CA 1
ATOM 624 C C . ASN A 1 85 ? 38.996 13.614 -59.683 1.00 73.62 85 ASN A C 1
ATOM 626 O O . ASN A 1 85 ? 38.256 12.789 -59.153 1.00 73.62 85 ASN A O 1
ATOM 630 N N . PHE A 1 86 ? 40.142 13.998 -59.106 1.00 70.31 86 PHE A N 1
ATOM 631 C CA . PHE A 1 86 ? 40.619 13.456 -57.827 1.00 70.31 86 PHE A CA 1
ATOM 632 C C . PHE A 1 86 ? 39.887 14.043 -56.605 1.00 70.31 86 PHE A C 1
ATOM 634 O O . PHE A 1 86 ? 39.629 13.327 -55.640 1.00 70.31 86 PHE A O 1
ATOM 641 N N . GLU A 1 87 ? 39.494 15.317 -56.652 1.00 78.06 87 GLU A N 1
ATOM 642 C CA . GLU A 1 87 ? 38.717 15.982 -55.596 1.00 78.06 87 GLU A CA 1
ATOM 643 C C . GLU A 1 87 ? 37.275 15.455 -55.546 1.00 78.06 87 GLU A C 1
ATOM 645 O O . GLU A 1 87 ? 36.718 15.267 -54.463 1.00 78.06 87 GLU A O 1
ATOM 650 N N . VAL A 1 88 ? 36.688 15.146 -56.710 1.00 78.19 88 VAL A N 1
ATOM 651 C CA . VAL A 1 88 ? 35.366 14.504 -56.808 1.00 78.19 88 VAL A CA 1
ATOM 652 C C . VAL A 1 88 ? 35.383 13.132 -56.129 1.00 78.19 88 VAL A C 1
ATOM 654 O O . VAL A 1 88 ? 34.512 12.851 -55.308 1.00 78.19 88 VAL A O 1
ATOM 657 N N . VAL A 1 89 ? 36.398 12.301 -56.395 1.00 80.94 89 VAL A N 1
ATOM 658 C CA . VAL A 1 89 ? 36.562 10.990 -55.736 1.00 80.94 89 VAL A CA 1
ATOM 659 C C . VAL A 1 89 ? 36.712 11.147 -54.218 1.00 80.94 89 VAL A C 1
ATOM 661 O O . VAL A 1 89 ? 36.079 10.409 -53.466 1.00 80.94 89 VAL A O 1
ATOM 664 N N . GLY A 1 90 ? 37.476 12.141 -53.751 1.00 84.88 90 GLY A N 1
ATOM 665 C CA . GLY A 1 90 ? 37.623 12.434 -52.321 1.00 84.88 90 GLY A CA 1
ATOM 666 C C . GLY A 1 90 ? 36.302 12.781 -51.622 1.00 84.88 90 GLY A C 1
ATOM 667 O O . GLY A 1 90 ? 36.053 12.309 -50.511 1.00 84.88 90 GLY A O 1
ATOM 668 N N . LEU A 1 91 ? 35.421 13.543 -52.281 1.00 83.50 91 LEU A N 1
ATOM 669 C CA . LEU A 1 91 ? 34.082 13.860 -51.766 1.00 83.50 91 LEU A CA 1
ATOM 670 C C . LEU A 1 91 ? 33.209 12.612 -51.603 1.00 83.50 91 LEU A C 1
ATOM 672 O O . LEU A 1 91 ? 32.543 12.467 -50.579 1.00 83.50 91 LEU A O 1
ATOM 676 N N . PHE A 1 92 ? 33.225 11.708 -52.585 1.00 82.25 92 PHE A N 1
ATOM 677 C CA . PHE A 1 92 ? 32.451 10.467 -52.518 1.00 82.25 92 PHE A CA 1
ATOM 678 C C . PHE A 1 92 ? 32.958 9.522 -51.430 1.00 82.25 92 PHE A C 1
ATOM 680 O O . PHE A 1 92 ? 32.150 8.948 -50.704 1.00 82.25 92 PHE A O 1
ATOM 687 N N . VAL A 1 93 ? 34.278 9.403 -51.264 1.00 87.25 93 VAL A N 1
ATOM 688 C CA . VAL A 1 93 ? 34.870 8.611 -50.175 1.00 87.25 93 VAL A CA 1
ATOM 689 C C . VAL A 1 93 ? 34.450 9.172 -48.814 1.00 87.25 93 VAL A C 1
ATOM 691 O O . VAL A 1 93 ? 34.036 8.416 -47.939 1.00 87.25 93 VAL A O 1
ATOM 694 N N . ALA A 1 94 ? 34.485 10.497 -48.643 1.00 88.00 94 ALA A N 1
ATOM 695 C CA . ALA A 1 94 ? 34.036 11.139 -47.410 1.00 88.00 94 ALA A CA 1
ATOM 696 C C . ALA A 1 94 ? 32.527 10.958 -47.166 1.00 88.00 94 ALA A C 1
ATOM 698 O O . ALA A 1 94 ? 32.112 10.743 -46.028 1.00 88.00 94 ALA A O 1
ATOM 699 N N . GLN A 1 95 ? 31.706 11.017 -48.219 1.00 88.75 95 GLN A N 1
ATOM 700 C CA . GLN A 1 95 ? 30.263 10.796 -48.128 1.00 88.75 95 GLN A CA 1
ATOM 701 C C . GLN A 1 95 ? 29.937 9.355 -47.719 1.00 88.75 95 GLN A C 1
ATOM 703 O O . GLN A 1 95 ? 29.126 9.157 -46.818 1.00 88.75 95 GLN A O 1
ATOM 708 N N . PHE A 1 96 ? 30.602 8.369 -48.323 1.00 87.75 96 PHE A N 1
ATOM 709 C CA . PHE A 1 96 ? 30.423 6.961 -47.976 1.00 87.75 96 PHE A CA 1
ATOM 710 C C . PHE A 1 96 ? 30.870 6.679 -46.535 1.00 87.75 96 PHE A C 1
ATOM 712 O O . PHE A 1 96 ? 30.129 6.075 -45.765 1.00 87.75 96 PHE A O 1
ATOM 719 N N . ALA A 1 97 ? 32.018 7.224 -46.117 1.00 93.25 97 ALA A N 1
ATOM 720 C CA . ALA A 1 97 ? 32.483 7.117 -44.733 1.00 93.25 97 ALA A CA 1
ATOM 721 C C . ALA A 1 97 ? 31.505 7.761 -43.729 1.00 93.25 97 ALA A C 1
ATOM 723 O O . ALA A 1 97 ? 31.290 7.239 -42.634 1.00 93.25 97 ALA A O 1
ATOM 724 N N . ALA A 1 98 ? 30.885 8.889 -44.091 1.00 92.25 98 ALA A N 1
ATOM 725 C CA . ALA A 1 98 ? 29.870 9.532 -43.260 1.00 92.25 98 ALA A CA 1
ATOM 726 C C . ALA A 1 98 ? 28.573 8.707 -43.174 1.00 92.25 98 ALA A C 1
ATOM 728 O O . ALA A 1 98 ? 27.963 8.641 -42.103 1.00 92.25 98 ALA A O 1
ATOM 729 N N . GLU A 1 99 ? 28.161 8.064 -44.269 1.00 91.94 99 GLU A N 1
ATOM 730 C CA . GLU A 1 99 ? 27.001 7.168 -44.307 1.00 91.94 99 GLU A CA 1
ATOM 731 C C . GLU A 1 99 ? 27.233 5.914 -43.453 1.00 91.94 99 GLU A C 1
ATOM 733 O O . GLU A 1 99 ? 26.397 5.589 -42.607 1.00 91.94 99 GLU A O 1
ATOM 738 N N . GLU A 1 100 ? 28.400 5.275 -43.565 1.00 94.75 100 GLU A N 1
ATOM 739 C CA . GLU A 1 100 ? 28.781 4.148 -42.706 1.00 94.75 100 GLU A CA 1
ATOM 740 C C . GLU A 1 100 ? 28.812 4.541 -41.223 1.00 94.75 100 GLU A C 1
ATOM 742 O O . GLU A 1 100 ? 28.301 3.808 -40.370 1.00 94.75 100 GLU A O 1
ATOM 747 N N . ALA A 1 101 ? 29.332 5.730 -40.900 1.00 95.88 101 ALA A N 1
ATOM 748 C CA . ALA A 1 101 ? 29.336 6.242 -39.532 1.00 95.88 101 ALA A CA 1
ATOM 749 C C . ALA A 1 101 ? 27.915 6.490 -38.991 1.00 95.88 101 ALA A C 1
ATOM 751 O O . ALA A 1 101 ? 27.655 6.247 -37.810 1.00 95.88 101 ALA A O 1
ATOM 752 N N . LEU A 1 102 ? 26.979 6.956 -39.827 1.00 96.75 102 LEU A N 1
ATOM 753 C CA . LEU A 1 102 ? 25.568 7.098 -39.451 1.00 96.75 102 LEU A CA 1
ATOM 754 C C . LEU A 1 102 ? 24.945 5.721 -39.202 1.00 96.75 102 LEU A C 1
ATOM 756 O O . LEU A 1 102 ? 24.312 5.518 -38.166 1.00 96.75 102 LEU A O 1
ATOM 760 N N . VAL A 1 103 ? 25.166 4.758 -40.099 1.00 96.56 103 VAL A N 1
ATOM 761 C CA . VAL A 1 103 ? 24.667 3.384 -39.947 1.00 96.56 103 VAL A CA 1
ATOM 762 C C . VAL A 1 103 ? 25.192 2.749 -38.657 1.00 96.56 103 VAL A C 1
ATOM 764 O O . VAL A 1 103 ? 24.413 2.138 -37.924 1.00 96.56 103 VAL A O 1
ATOM 767 N N . ALA A 1 104 ? 26.472 2.939 -38.326 1.00 97.19 104 ALA A N 1
ATOM 768 C CA . ALA A 1 104 ? 27.051 2.467 -37.070 1.00 97.19 104 ALA A CA 1
ATOM 769 C C . ALA A 1 104 ? 26.375 3.108 -35.845 1.00 97.19 104 ALA A C 1
ATOM 771 O O . ALA A 1 104 ? 26.000 2.402 -34.910 1.00 97.19 104 ALA A O 1
ATOM 772 N N . LYS A 1 105 ? 26.139 4.428 -35.870 1.00 97.62 105 LYS A N 1
ATOM 773 C CA . LYS A 1 105 ? 25.425 5.138 -34.794 1.00 97.62 105 LYS A CA 1
ATOM 774 C C . LYS A 1 105 ? 23.979 4.673 -34.642 1.00 97.62 105 LYS A C 1
ATOM 776 O O . LYS A 1 105 ? 23.524 4.496 -33.518 1.00 97.62 105 LYS A O 1
ATOM 781 N N . LYS A 1 106 ? 23.263 4.444 -35.747 1.00 97.50 106 LYS A N 1
ATOM 782 C CA . LYS A 1 106 ? 21.890 3.921 -35.713 1.00 97.50 106 LYS A CA 1
ATOM 783 C C . LYS A 1 106 ? 21.847 2.555 -35.028 1.00 97.50 106 LYS A C 1
ATOM 785 O O . LYS A 1 106 ? 21.036 2.370 -34.131 1.00 97.50 106 LYS A O 1
ATOM 790 N N . LYS A 1 107 ? 22.746 1.642 -35.412 1.00 98.00 107 LYS A N 1
ATOM 791 C CA . LYS A 1 107 ? 22.860 0.316 -34.785 1.00 98.00 107 LYS A CA 1
ATOM 792 C C . LYS A 1 107 ? 23.188 0.414 -33.294 1.00 98.00 107 LYS A C 1
ATOM 794 O O . LYS A 1 107 ? 22.613 -0.319 -32.503 1.00 98.00 107 LYS A O 1
ATOM 799 N N . ALA A 1 108 ? 24.071 1.335 -32.902 1.00 98.00 108 ALA A N 1
ATOM 800 C CA . ALA A 1 108 ? 24.381 1.561 -31.491 1.00 98.00 108 ALA A CA 1
ATOM 801 C C . ALA A 1 108 ? 23.149 2.038 -30.698 1.00 98.00 108 ALA A C 1
ATOM 803 O O . ALA A 1 108 ? 22.850 1.476 -29.650 1.00 98.00 108 ALA A O 1
ATOM 804 N N . ILE A 1 109 ? 22.396 3.010 -31.227 1.00 98.25 109 ILE A N 1
ATOM 805 C CA . ILE A 1 109 ? 21.161 3.510 -30.595 1.00 98.25 109 ILE A CA 1
ATOM 806 C C . ILE A 1 109 ? 20.101 2.406 -30.496 1.00 98.25 109 ILE A C 1
ATOM 808 O O . ILE A 1 109 ? 19.392 2.327 -29.498 1.00 98.25 109 ILE A O 1
ATOM 812 N N . GLU A 1 110 ? 19.984 1.553 -31.511 1.00 97.94 110 GLU A N 1
ATOM 813 C CA . GLU A 1 110 ? 19.048 0.425 -31.511 1.00 97.94 110 GLU A CA 1
ATOM 814 C C . GLU A 1 110 ? 19.360 -0.566 -30.378 1.00 97.94 110 GLU A C 1
ATOM 816 O O . GLU A 1 110 ? 18.470 -0.896 -29.596 1.00 97.94 110 GLU A O 1
ATOM 821 N N . VAL A 1 111 ? 20.635 -0.926 -30.191 1.00 98.50 111 VAL A N 1
ATOM 822 C CA . VAL A 1 111 ? 21.082 -1.771 -29.067 1.00 98.50 111 VAL A CA 1
ATOM 823 C C . VAL A 1 111 ? 20.839 -1.096 -27.710 1.00 98.50 111 VAL A C 1
ATOM 825 O O . VAL A 1 111 ? 20.427 -1.749 -26.744 1.00 98.50 111 VAL A O 1
ATOM 828 N N . GLU A 1 112 ? 21.069 0.216 -27.606 1.00 98.19 112 GLU A N 1
ATOM 829 C CA . GLU A 1 112 ? 20.780 0.972 -26.382 1.00 98.19 112 GLU A CA 1
ATOM 830 C C . GLU A 1 112 ? 19.278 1.001 -26.061 1.00 98.19 112 GLU A C 1
ATOM 832 O O . GLU A 1 112 ? 18.902 0.847 -24.897 1.00 98.19 112 GLU A O 1
ATOM 837 N N . LEU A 1 113 ? 18.414 1.138 -27.072 1.00 98.31 113 LEU A N 1
ATOM 838 C CA . LEU A 1 113 ? 16.955 1.102 -26.926 1.00 98.31 113 LEU A CA 1
ATOM 839 C C . LEU A 1 113 ? 16.495 -0.276 -26.434 1.00 98.31 113 LEU A C 1
ATOM 841 O O . LEU A 1 113 ? 15.735 -0.360 -25.466 1.00 98.31 113 LEU A O 1
ATOM 845 N N . GLU A 1 114 ? 16.974 -1.356 -27.051 1.00 98.50 114 GLU A N 1
ATOM 846 C CA . GLU A 1 114 ? 16.667 -2.726 -26.623 1.00 98.50 114 GLU A CA 1
ATOM 847 C C . GLU A 1 114 ? 17.097 -2.959 -25.170 1.00 98.50 114 GLU A C 1
ATOM 849 O O . GLU A 1 114 ? 16.311 -3.443 -24.351 1.00 98.50 114 GLU A O 1
ATOM 854 N N . THR A 1 115 ? 18.303 -2.513 -24.811 1.00 98.56 115 THR A N 1
ATOM 855 C CA . THR A 1 115 ? 18.826 -2.609 -23.442 1.00 98.56 115 THR A CA 1
ATOM 856 C C . THR A 1 115 ? 17.978 -1.812 -22.450 1.00 98.56 115 THR A C 1
ATOM 858 O O . THR A 1 115 ? 17.670 -2.302 -21.361 1.00 98.56 115 THR A O 1
ATOM 861 N N . LEU A 1 116 ? 17.587 -0.580 -22.789 1.00 98.38 116 LEU A N 1
ATOM 862 C CA . LEU A 1 116 ? 16.727 0.243 -21.934 1.00 98.38 116 LEU A CA 1
ATOM 863 C C . LEU A 1 116 ? 15.321 -0.338 -21.806 1.00 98.38 116 LEU A C 1
ATOM 865 O O . LEU A 1 116 ? 14.736 -0.264 -20.728 1.00 98.38 116 LEU A O 1
ATOM 869 N N . THR A 1 117 ? 14.795 -0.949 -22.864 1.00 98.56 117 THR A N 1
ATOM 870 C CA . THR A 1 117 ? 13.491 -1.619 -22.832 1.00 98.56 117 THR A CA 1
ATOM 871 C C . THR A 1 117 ? 13.534 -2.821 -21.899 1.00 98.56 117 THR A C 1
ATOM 873 O O . THR A 1 117 ? 12.678 -2.921 -21.026 1.00 98.56 117 THR A O 1
ATOM 876 N N . ALA A 1 118 ? 14.569 -3.662 -21.994 1.00 98.56 118 ALA A N 1
ATOM 877 C CA . ALA A 1 118 ? 14.762 -4.789 -21.083 1.00 98.56 118 ALA A CA 1
ATOM 878 C C . ALA A 1 118 ? 14.906 -4.336 -19.617 1.00 98.56 118 ALA A C 1
ATOM 880 O O . ALA A 1 118 ? 14.313 -4.926 -18.713 1.00 98.56 118 ALA A O 1
ATOM 881 N N . LYS A 1 119 ? 15.644 -3.244 -19.368 1.00 98.56 119 LYS A N 1
ATOM 882 C CA . LYS A 1 119 ? 15.758 -2.649 -18.025 1.00 98.56 119 LYS A CA 1
ATOM 883 C C . LYS A 1 119 ? 14.423 -2.114 -17.515 1.00 98.56 119 LYS A C 1
ATOM 885 O O . LYS A 1 119 ? 14.083 -2.351 -16.362 1.00 98.56 119 LYS A O 1
ATOM 890 N N . LYS A 1 120 ? 13.655 -1.421 -18.361 1.00 98.50 120 LYS A N 1
ATOM 891 C CA . LYS A 1 120 ? 12.324 -0.917 -18.006 1.00 98.50 120 LYS A CA 1
ATOM 892 C C . LYS A 1 120 ? 11.401 -2.066 -17.605 1.00 98.50 120 LYS A C 1
ATOM 894 O O . LYS A 1 120 ? 10.764 -1.974 -16.564 1.00 98.50 120 LYS A O 1
ATOM 899 N N . THR A 1 121 ? 11.362 -3.141 -18.393 1.00 98.62 121 THR A N 1
ATOM 900 C CA . THR A 1 121 ? 10.521 -4.304 -18.086 1.00 98.62 121 THR A CA 1
ATOM 901 C C . THR A 1 121 ? 10.957 -5.008 -16.805 1.00 98.62 121 THR A C 1
ATOM 903 O O . THR A 1 121 ? 10.103 -5.435 -16.041 1.00 98.62 121 THR A O 1
ATOM 906 N N . ALA A 1 122 ? 12.265 -5.099 -16.534 1.00 98.62 122 ALA A N 1
ATOM 907 C CA . ALA A 1 122 ? 12.761 -5.680 -15.286 1.00 98.62 122 ALA A CA 1
ATOM 908 C C . ALA A 1 122 ? 12.305 -4.867 -14.063 1.00 98.62 122 ALA A C 1
ATOM 910 O O . ALA A 1 122 ? 11.769 -5.433 -13.117 1.00 98.62 122 ALA A O 1
ATOM 911 N N . VAL A 1 123 ? 12.435 -3.537 -14.122 1.00 98.75 123 VAL A N 1
ATOM 912 C CA . VAL A 1 123 ? 11.975 -2.639 -13.049 1.00 98.75 123 VAL A CA 1
ATOM 913 C C . VAL A 1 123 ? 10.458 -2.708 -12.860 1.00 98.75 123 VAL A C 1
ATOM 915 O O . VAL A 1 123 ? 9.984 -2.672 -11.731 1.00 98.75 123 VAL A O 1
ATOM 918 N N . GLU A 1 124 ? 9.689 -2.808 -13.944 1.00 98.44 124 GLU A N 1
ATOM 919 C CA . GLU A 1 124 ? 8.227 -2.934 -13.877 1.00 98.44 124 GLU A CA 1
ATOM 920 C C . GLU A 1 124 ? 7.800 -4.232 -13.172 1.00 98.44 124 GLU A C 1
ATOM 922 O O . GLU A 1 124 ? 6.947 -4.194 -12.290 1.00 98.44 124 GLU A O 1
ATOM 927 N N . VAL A 1 125 ? 8.464 -5.356 -13.465 1.00 98.75 125 VAL A N 1
ATOM 928 C CA . VAL A 1 125 ? 8.225 -6.636 -12.776 1.00 98.75 125 VAL A CA 1
ATOM 929 C C . VAL A 1 125 ? 8.604 -6.566 -11.293 1.00 98.75 125 VAL A C 1
ATOM 931 O O . VAL A 1 125 ? 7.827 -7.005 -10.447 1.00 98.75 125 VAL A O 1
ATOM 934 N N . GLU A 1 126 ? 9.765 -5.995 -10.955 1.00 98.50 126 GLU A N 1
ATOM 935 C CA . GLU A 1 126 ? 10.181 -5.81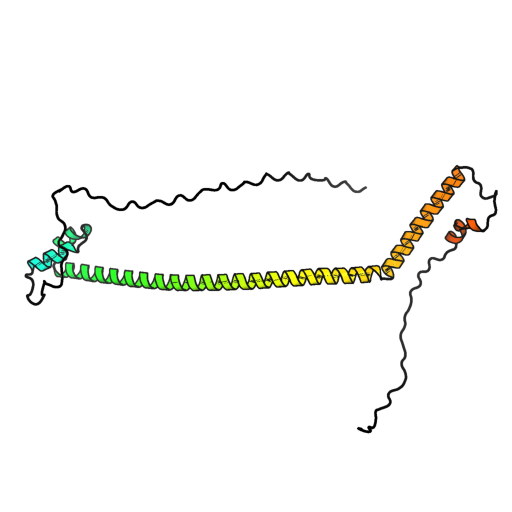9 -9.553 1.00 98.50 126 GLU A CA 1
ATOM 936 C C . GLU A 1 126 ? 9.202 -4.923 -8.776 1.00 98.50 126 GLU A C 1
ATOM 938 O O . GLU A 1 126 ? 8.892 -5.181 -7.608 1.00 98.50 126 GLU A O 1
ATOM 943 N N . LEU A 1 127 ? 8.669 -3.882 -9.421 1.00 98.62 127 LEU A N 1
ATOM 944 C CA . LEU A 1 127 ? 7.656 -3.012 -8.831 1.00 98.62 127 LEU A CA 1
ATOM 945 C C . LEU A 1 127 ? 6.354 -3.772 -8.551 1.00 98.62 127 LEU A C 1
ATOM 947 O O . LEU A 1 127 ? 5.799 -3.644 -7.460 1.00 98.62 127 LEU A O 1
ATOM 951 N N . ASP A 1 128 ? 5.874 -4.571 -9.501 1.00 98.62 128 ASP A N 1
ATOM 952 C CA . ASP A 1 128 ? 4.655 -5.358 -9.317 1.00 98.62 128 ASP A CA 1
ATOM 953 C C . ASP A 1 128 ? 4.821 -6.430 -8.227 1.00 98.62 128 ASP A C 1
ATOM 955 O O . ASP A 1 128 ? 3.919 -6.618 -7.407 1.00 98.62 128 ASP A O 1
ATOM 959 N N . GLU A 1 129 ? 5.985 -7.084 -8.142 1.00 98.62 129 GLU A N 1
ATOM 960 C CA . GLU A 1 129 ? 6.273 -8.058 -7.082 1.00 98.62 129 GLU A CA 1
ATOM 961 C C . GLU A 1 129 ? 6.319 -7.393 -5.699 1.00 98.62 129 GLU A C 1
ATOM 963 O O . GLU A 1 129 ? 5.683 -7.862 -4.750 1.00 98.62 129 GLU A O 1
ATOM 968 N N . THR A 1 130 ? 7.053 -6.285 -5.566 1.00 98.44 130 THR A N 1
ATOM 969 C CA . THR A 1 130 ? 7.159 -5.553 -4.293 1.00 98.44 130 THR A CA 1
ATOM 970 C C . THR A 1 130 ? 5.814 -4.982 -3.860 1.00 98.44 130 THR A C 1
ATOM 972 O O . THR A 1 130 ? 5.477 -5.040 -2.676 1.00 98.44 130 THR A O 1
ATOM 975 N N . LYS A 1 131 ? 5.002 -4.510 -4.810 1.00 98.62 131 LYS A N 1
ATOM 976 C CA . LYS A 1 131 ? 3.627 -4.086 -4.554 1.00 98.62 131 LYS A CA 1
ATOM 977 C C . LYS A 1 131 ? 2.763 -5.244 -4.052 1.00 98.62 131 LYS A C 1
ATOM 979 O O . LYS A 1 131 ? 2.098 -5.085 -3.032 1.00 98.62 131 LYS A O 1
ATOM 984 N N . ALA A 1 132 ? 2.798 -6.405 -4.707 1.00 98.69 132 ALA A N 1
ATOM 985 C CA . ALA A 1 132 ? 2.039 -7.580 -4.274 1.00 98.69 132 ALA A CA 1
ATOM 986 C C . ALA A 1 132 ? 2.459 -8.041 -2.867 1.00 98.69 132 ALA A C 1
ATOM 988 O O . ALA A 1 132 ? 1.612 -8.346 -2.027 1.00 98.69 132 ALA A O 1
ATOM 989 N N . ARG A 1 133 ? 3.765 -8.028 -2.573 1.00 98.62 133 ARG A N 1
ATOM 990 C CA . ARG A 1 133 ? 4.295 -8.334 -1.237 1.00 98.62 133 ARG A CA 1
ATOM 991 C C . ARG A 1 133 ? 3.775 -7.355 -0.183 1.00 98.62 133 ARG A C 1
ATOM 993 O O . ARG A 1 133 ? 3.320 -7.793 0.871 1.00 98.62 133 ARG A O 1
ATOM 1000 N N . ALA A 1 134 ? 3.795 -6.057 -0.479 1.00 98.75 134 ALA A N 1
ATOM 1001 C CA . ALA A 1 134 ? 3.282 -5.033 0.425 1.00 98.75 134 ALA A CA 1
ATOM 1002 C C . ALA A 1 134 ? 1.771 -5.185 0.677 1.00 98.75 134 ALA A C 1
ATOM 1004 O O . ALA A 1 134 ? 1.318 -5.023 1.807 1.00 98.75 134 ALA A O 1
ATOM 1005 N N . GLU A 1 135 ? 0.980 -5.534 -0.343 1.00 98.69 135 GLU A N 1
ATOM 1006 C CA . GLU A 1 135 ? -0.460 -5.784 -0.185 1.00 98.69 135 GLU A CA 1
ATOM 1007 C C . GLU A 1 135 ? -0.740 -6.964 0.760 1.00 98.69 135 GLU A C 1
ATOM 1009 O O . GLU A 1 135 ? -1.616 -6.864 1.625 1.00 98.69 135 GLU A O 1
ATOM 1014 N N . VAL A 1 136 ? 0.035 -8.048 0.653 1.00 98.69 136 VAL A N 1
ATOM 1015 C CA . VAL A 1 136 ? -0.053 -9.202 1.564 1.00 98.69 136 VAL A CA 1
ATOM 1016 C C . VAL A 1 136 ? 0.314 -8.807 2.995 1.00 98.69 136 VAL A C 1
ATOM 1018 O O . VAL A 1 136 ? -0.413 -9.149 3.929 1.00 98.69 136 VAL A O 1
ATOM 1021 N N . GLU A 1 137 ? 1.401 -8.060 3.178 1.00 98.62 137 GLU A N 1
ATOM 1022 C CA . GLU A 1 137 ? 1.860 -7.614 4.497 1.00 98.62 137 GLU A CA 1
ATOM 1023 C C . GLU A 1 137 ? 0.840 -6.688 5.173 1.00 98.62 137 GLU A C 1
ATOM 1025 O O . GLU A 1 137 ? 0.487 -6.896 6.334 1.00 98.62 137 GLU A O 1
ATOM 1030 N N . ILE A 1 138 ? 0.272 -5.730 4.434 1.00 98.62 138 ILE A N 1
ATOM 1031 C CA . ILE A 1 138 ? -0.804 -4.862 4.934 1.00 98.62 138 ILE A CA 1
ATOM 1032 C C . ILE A 1 138 ? -2.024 -5.693 5.348 1.00 98.62 138 ILE A C 1
ATOM 1034 O O . ILE A 1 138 ? -2.646 -5.401 6.371 1.00 98.62 138 ILE A O 1
ATOM 1038 N N . GLY A 1 139 ? -2.385 -6.713 4.566 1.00 98.56 139 GLY A N 1
ATOM 1039 C CA . GLY A 1 139 ? -3.469 -7.634 4.908 1.00 98.56 139 GLY A CA 1
ATOM 1040 C C . GLY A 1 139 ? -3.203 -8.375 6.220 1.00 98.56 139 GLY A C 1
ATOM 1041 O O . GLY A 1 139 ? -4.066 -8.388 7.101 1.00 98.56 139 GLY A O 1
ATOM 1042 N N . CYS A 1 140 ? -1.994 -8.919 6.369 1.00 98.56 140 CYS A N 1
ATOM 1043 C CA . CYS A 1 140 ? -1.548 -9.613 7.575 1.00 98.56 140 CYS A CA 1
ATOM 1044 C C . CYS A 1 140 ? -1.617 -8.694 8.803 1.00 98.56 140 CYS A C 1
ATOM 1046 O O . CYS A 1 140 ? -2.360 -8.984 9.742 1.00 98.56 140 CYS A O 1
ATOM 1048 N N . LEU A 1 141 ? -0.965 -7.529 8.745 1.00 98.69 141 LEU A N 1
ATOM 1049 C CA . LEU A 1 141 ? -0.920 -6.563 9.847 1.00 98.69 141 LEU A CA 1
ATOM 1050 C C . LEU A 1 141 ? -2.312 -6.058 10.244 1.00 98.69 141 LEU A C 1
ATOM 1052 O O . LEU A 1 141 ? -2.591 -5.863 11.424 1.00 98.69 141 LEU A O 1
ATOM 1056 N N . ARG A 1 142 ? -3.226 -5.870 9.282 1.00 98.69 142 ARG A N 1
ATOM 1057 C CA . ARG A 1 142 ? -4.620 -5.510 9.592 1.00 98.69 142 ARG A CA 1
ATOM 1058 C C . ARG A 1 142 ? -5.339 -6.614 10.356 1.00 98.69 142 ARG A C 1
ATOM 1060 O O . ARG A 1 142 ? -6.088 -6.307 11.281 1.00 98.69 142 ARG A O 1
ATOM 1067 N N . SER A 1 143 ? -5.145 -7.871 9.963 1.00 98.25 143 SER A N 1
ATOM 1068 C CA . SER A 1 143 ? -5.756 -9.006 10.659 1.00 98.25 143 SER A CA 1
ATOM 1069 C C . SER A 1 143 ? -5.172 -9.197 12.061 1.00 98.25 143 SER A C 1
ATOM 1071 O O . SER A 1 143 ? -5.929 -9.410 13.005 1.00 98.25 143 SER A O 1
ATOM 1073 N N . GLU A 1 144 ? -3.860 -9.014 12.213 1.00 98.50 144 GLU A N 1
ATOM 1074 C CA . GLU A 1 144 ? -3.161 -9.061 13.496 1.00 98.50 144 GLU A CA 1
ATOM 1075 C C . GLU A 1 144 ? -3.644 -7.949 14.429 1.00 98.50 144 GLU A C 1
ATOM 1077 O O . GLU A 1 144 ? -4.046 -8.222 15.557 1.00 98.50 144 GLU A O 1
ATOM 1082 N N . ALA A 1 145 ? -3.730 -6.710 13.938 1.00 98.50 145 ALA A N 1
ATOM 1083 C CA . ALA A 1 145 ? -4.256 -5.588 14.710 1.00 98.50 145 ALA A CA 1
ATOM 1084 C C . ALA A 1 145 ? -5.714 -5.815 15.143 1.00 98.50 145 ALA A C 1
ATOM 1086 O O . ALA A 1 145 ? -6.077 -5.512 16.279 1.00 98.50 145 ALA A O 1
ATOM 1087 N N . ALA A 1 146 ? -6.556 -6.370 14.263 1.00 98.31 146 ALA A N 1
ATOM 1088 C CA . ALA A 1 146 ? -7.938 -6.701 14.603 1.00 98.31 146 ALA A CA 1
ATOM 1089 C C . ALA A 1 146 ? -8.022 -7.809 15.667 1.00 98.31 146 ALA A C 1
ATOM 1091 O O . ALA A 1 146 ? -8.860 -7.729 16.568 1.00 98.31 146 ALA A O 1
ATOM 1092 N N . ASN A 1 147 ? -7.153 -8.819 15.585 1.00 97.56 147 ASN A N 1
ATOM 1093 C CA . ASN A 1 147 ? -7.079 -9.893 16.570 1.00 97.56 147 ASN A CA 1
ATOM 1094 C C . ASN A 1 147 ? -6.585 -9.383 17.933 1.00 97.56 147 ASN A C 1
ATOM 1096 O O . ASN A 1 147 ? -7.258 -9.619 18.934 1.00 97.56 147 ASN A O 1
ATOM 1100 N N . ALA A 1 148 ? -5.488 -8.622 17.961 1.00 98.12 148 ALA A N 1
ATOM 1101 C CA . ALA A 1 148 ? -4.933 -8.030 19.176 1.00 98.12 148 ALA A CA 1
ATOM 1102 C C . ALA A 1 148 ? -5.928 -7.078 19.853 1.00 98.12 148 ALA A C 1
ATOM 1104 O O . ALA A 1 148 ? -6.117 -7.131 21.066 1.00 98.12 148 ALA A O 1
ATOM 1105 N N . TRP A 1 149 ? -6.631 -6.254 19.069 1.00 98.19 149 TRP A N 1
ATOM 1106 C CA . TRP A 1 149 ? -7.706 -5.407 19.584 1.00 98.19 149 TRP A CA 1
ATOM 1107 C C . TRP A 1 149 ? -8.850 -6.224 20.197 1.00 98.19 149 TRP A C 1
ATOM 1109 O O . TRP A 1 149 ? -9.366 -5.873 21.256 1.00 98.19 149 TRP A O 1
ATOM 1119 N N . GLY A 1 150 ? -9.251 -7.320 19.544 1.00 97.62 150 GLY A N 1
ATOM 1120 C CA . GLY A 1 150 ? -10.277 -8.225 20.059 1.00 97.62 150 GLY A CA 1
ATOM 1121 C C . GLY A 1 150 ? -9.879 -8.870 21.388 1.00 97.62 150 GLY A C 1
ATOM 1122 O O . GLY A 1 150 ? -10.683 -8.873 22.317 1.00 97.62 150 GLY A O 1
ATOM 1123 N N . LEU A 1 151 ? -8.639 -9.358 21.484 1.00 96.81 151 LEU A N 1
ATOM 1124 C CA . LEU A 1 151 ? -8.081 -9.943 22.706 1.00 96.81 151 LEU A CA 1
ATOM 1125 C C . LEU A 1 151 ? -8.009 -8.916 23.837 1.00 96.81 151 LEU A C 1
ATOM 1127 O O . LEU A 1 151 ? -8.585 -9.150 24.894 1.00 96.81 151 LEU A O 1
ATOM 1131 N N . GLY A 1 152 ? -7.417 -7.746 23.588 1.00 96.88 152 GLY A N 1
ATOM 1132 C CA . GLY A 1 152 ? -7.304 -6.696 24.602 1.00 96.88 152 GLY A CA 1
ATOM 1133 C C . GLY A 1 152 ? -8.664 -6.189 25.086 1.00 96.88 152 GLY A C 1
ATOM 1134 O O . GLY A 1 152 ? -8.837 -5.903 26.267 1.00 96.88 152 GLY A O 1
ATOM 1135 N N . LYS A 1 153 ? -9.671 -6.130 24.204 1.00 96.75 153 LYS A N 1
ATOM 1136 C CA . LYS A 1 153 ? -11.045 -5.797 24.604 1.00 96.75 153 LYS A CA 1
ATOM 1137 C C . LYS A 1 153 ? -11.647 -6.858 25.525 1.00 96.75 153 LYS A C 1
ATOM 1139 O O . LYS A 1 153 ? -12.299 -6.499 26.499 1.00 96.75 153 LYS A O 1
ATOM 1144 N N . GLU A 1 154 ? -11.483 -8.136 25.201 1.00 95.88 154 GLU A N 1
ATOM 1145 C CA . GLU A 1 154 ? -12.009 -9.234 26.015 1.00 95.88 154 GLU A CA 1
ATOM 1146 C C . GLU A 1 154 ? -11.313 -9.308 27.380 1.00 95.88 154 GLU A C 1
ATOM 1148 O O . GLU A 1 154 ? -11.972 -9.527 28.393 1.00 95.88 154 GLU A O 1
ATOM 1153 N N . GLU A 1 155 ? -9.999 -9.084 27.418 1.00 96.81 155 GLU A N 1
ATOM 1154 C CA . GLU A 1 155 ? -9.218 -8.997 28.654 1.00 96.81 155 GLU A CA 1
ATOM 1155 C C . GLU A 1 155 ? -9.651 -7.806 29.509 1.00 96.81 155 GLU A C 1
ATOM 1157 O O . GLU A 1 155 ? -9.893 -7.974 30.701 1.00 96.81 155 GLU A O 1
ATOM 1162 N N . PHE A 1 156 ? -9.837 -6.628 28.904 1.00 96.69 156 PHE A N 1
ATOM 1163 C CA . PHE A 1 156 ? -10.340 -5.446 29.605 1.00 96.69 156 PHE A CA 1
ATOM 1164 C C . PHE A 1 156 ? -11.747 -5.666 30.170 1.00 96.69 156 PHE A C 1
ATOM 1166 O O . PHE A 1 156 ? -12.002 -5.330 31.316 1.00 96.69 156 PHE A O 1
ATOM 1173 N N . LEU A 1 157 ? -12.667 -6.264 29.408 1.00 96.50 157 LEU A N 1
ATOM 1174 C CA . LEU A 1 157 ? -14.021 -6.549 29.903 1.00 96.50 157 LEU A CA 1
ATOM 1175 C C . LEU A 1 157 ? -14.043 -7.575 31.044 1.00 96.50 157 LEU A C 1
ATOM 1177 O O . LEU A 1 157 ? -15.008 -7.614 31.802 1.00 96.50 157 LEU A O 1
ATOM 1181 N N . LYS A 1 158 ? -13.008 -8.412 31.150 1.00 96.44 158 LYS A N 1
ATOM 1182 C CA . LYS A 1 158 ? -12.818 -9.374 32.242 1.00 96.44 158 LYS A CA 1
ATOM 1183 C C . LYS A 1 158 ? -11.944 -8.834 33.373 1.00 96.44 158 LYS A C 1
ATOM 1185 O O . LYS A 1 158 ? -11.708 -9.570 34.331 1.00 96.44 158 LYS A O 1
ATOM 1190 N N . SER A 1 159 ? -11.423 -7.612 33.266 1.00 97.19 159 SER A N 1
ATOM 1191 C CA . SER A 1 159 ? -10.541 -7.054 34.284 1.00 97.19 159 SER A CA 1
ATOM 1192 C C . SER A 1 159 ? -11.339 -6.601 35.506 1.00 97.19 159 SER A C 1
ATOM 1194 O O . SER A 1 159 ? -12.486 -6.158 35.404 1.00 97.19 159 SER A O 1
ATOM 1196 N N . SER A 1 160 ? -10.711 -6.682 36.680 1.00 96.62 160 SER A N 1
ATOM 1197 C CA . SER A 1 160 ? -11.273 -6.125 37.912 1.00 96.62 160 SER A CA 1
ATOM 1198 C C . SER A 1 160 ? -11.420 -4.606 37.835 1.00 96.62 160 SER A C 1
ATOM 1200 O O . SER A 1 160 ? -12.362 -4.074 38.401 1.00 96.62 160 SER A O 1
ATOM 1202 N N . GLU A 1 161 ? -10.549 -3.909 37.096 1.00 97.38 161 GLU A N 1
ATOM 1203 C CA . GLU A 1 161 ? -10.661 -2.461 36.867 1.00 97.38 161 GLU A CA 1
ATOM 1204 C C . GLU A 1 161 ? -11.981 -2.094 36.174 1.00 97.38 161 GLU A C 1
ATOM 1206 O O . GLU A 1 161 ? -12.631 -1.115 36.541 1.00 97.38 161 GLU A O 1
ATOM 1211 N N . PHE A 1 162 ? -12.397 -2.874 35.168 1.00 97.75 162 PHE A N 1
ATOM 1212 C CA . PHE A 1 162 ? -13.682 -2.659 34.509 1.00 97.75 162 PHE A CA 1
ATOM 1213 C C . PHE A 1 162 ? -14.848 -2.919 35.470 1.00 97.75 162 PHE A C 1
ATOM 1215 O O . PHE A 1 162 ? -15.777 -2.110 35.526 1.00 97.75 162 PHE A O 1
ATOM 1222 N N . GLU A 1 163 ? -14.783 -3.999 36.253 1.00 97.81 163 GLU A N 1
ATOM 1223 C CA . GLU A 1 163 ? -15.808 -4.334 37.248 1.00 97.81 163 GLU A CA 1
ATOM 1224 C C . GLU A 1 163 ? -15.906 -3.283 38.364 1.00 97.81 163 GLU A C 1
ATOM 1226 O O . GLU A 1 163 ? -17.013 -2.892 38.733 1.00 97.81 163 GLU A O 1
ATOM 1231 N N . ASP A 1 164 ? -14.780 -2.767 38.858 1.00 97.19 164 ASP A N 1
ATOM 1232 C CA . ASP A 1 164 ? -14.731 -1.690 39.852 1.00 97.19 164 ASP A CA 1
ATOM 1233 C C . ASP A 1 164 ? -15.394 -0.419 39.309 1.00 97.19 164 ASP A C 1
ATOM 1235 O O . ASP A 1 164 ? -16.322 0.130 39.912 1.00 97.19 164 ASP A O 1
ATOM 1239 N N . VAL A 1 165 ? -15.018 0.002 38.096 1.00 96.94 165 VAL A N 1
ATOM 1240 C CA . VAL A 1 165 ? -15.634 1.160 37.435 1.00 96.94 165 VAL A CA 1
ATOM 1241 C C . VAL A 1 165 ? -17.140 0.948 37.242 1.00 96.94 165 VAL A C 1
ATOM 1243 O O . VAL A 1 165 ? -17.926 1.877 37.471 1.00 96.94 165 VAL A O 1
ATOM 1246 N N . CYS A 1 166 ? -17.567 -0.252 36.844 1.00 96.94 166 CYS A N 1
ATOM 1247 C CA . CYS A 1 166 ? -18.976 -0.620 36.716 1.00 96.94 166 CYS A CA 1
ATOM 1248 C C . CYS A 1 166 ? -19.709 -0.586 38.063 1.00 96.94 166 CYS A C 1
ATOM 1250 O O . CYS A 1 166 ? -20.779 0.023 38.153 1.00 96.94 166 CYS A O 1
ATOM 1252 N N . THR A 1 167 ? -19.127 -1.161 39.112 1.00 96.00 167 THR A N 1
ATOM 1253 C CA . THR A 1 167 ? -19.679 -1.207 40.470 1.00 96.00 167 THR A CA 1
ATOM 1254 C C . THR A 1 167 ? -19.833 0.201 41.023 1.00 96.00 167 THR A C 1
ATOM 1256 O O . THR A 1 167 ? -20.954 0.628 41.309 1.00 96.00 167 THR A O 1
ATOM 1259 N N . LYS A 1 168 ? -18.754 0.986 41.038 1.00 96.81 168 LYS A N 1
ATOM 1260 C CA . LYS A 1 168 ? -18.737 2.379 41.501 1.00 96.81 168 LYS A CA 1
ATOM 1261 C C . LYS A 1 168 ? -19.766 3.235 40.774 1.00 96.81 168 LYS A C 1
ATOM 1263 O O . LYS A 1 168 ? -20.516 4.002 41.383 1.00 96.81 168 LYS A O 1
ATOM 1268 N N . ARG A 1 169 ? -19.844 3.097 39.449 1.00 97.62 169 ARG A N 1
ATOM 1269 C CA . ARG A 1 169 ? -20.784 3.875 38.642 1.00 97.62 169 ARG A CA 1
ATOM 1270 C C . ARG A 1 169 ? -22.230 3.425 38.836 1.00 97.62 169 ARG A C 1
ATOM 1272 O O . ARG A 1 169 ? -23.116 4.279 38.889 1.00 97.62 169 ARG A O 1
ATOM 1279 N N . SER A 1 170 ? -22.481 2.123 38.954 1.00 95.94 170 SER A N 1
ATOM 1280 C CA . SER A 1 170 ? -23.819 1.583 39.215 1.00 95.94 170 SER A CA 1
ATOM 1281 C C . SER A 1 170 ? -24.332 1.990 40.600 1.00 95.94 170 SER A C 1
ATOM 1283 O O . SER A 1 170 ? -25.488 2.402 40.707 1.00 95.94 170 SER A O 1
ATOM 1285 N N . LEU A 1 171 ? -23.463 2.011 41.616 1.00 95.31 171 LEU A N 1
ATOM 1286 C CA . LEU A 1 171 ? -23.771 2.494 42.960 1.00 95.31 171 LEU A CA 1
ATOM 1287 C C . LEU A 1 171 ? -24.161 3.976 42.948 1.00 95.31 171 LEU A C 1
ATOM 1289 O O . LEU A 1 171 ? -25.210 4.337 43.476 1.00 95.31 171 LEU A O 1
ATOM 1293 N N . ALA A 1 172 ? -23.391 4.823 42.259 1.00 96.44 172 ALA A N 1
ATOM 1294 C CA . ALA A 1 172 ? -23.711 6.245 42.132 1.00 96.44 172 ALA A CA 1
ATOM 1295 C C . ALA A 1 172 ? -25.071 6.486 41.438 1.00 96.44 172 ALA A C 1
ATOM 1297 O O . ALA A 1 172 ? -25.853 7.358 41.840 1.00 96.44 172 ALA A O 1
ATOM 1298 N N . TYR A 1 173 ? -25.394 5.705 40.400 1.00 96.38 173 TYR A N 1
ATOM 1299 C CA . TYR A 1 173 ? -26.712 5.763 39.758 1.00 96.38 173 TYR A CA 1
ATOM 1300 C C . TYR A 1 173 ? -27.832 5.267 40.681 1.00 96.38 173 TYR A C 1
ATOM 1302 O O . TYR A 1 173 ? -28.895 5.888 40.733 1.00 96.38 173 TYR A O 1
ATOM 1310 N N . PHE A 1 174 ? -27.602 4.184 41.423 1.00 95.12 174 PHE A N 1
ATOM 1311 C CA . PHE A 1 174 ? -28.569 3.650 42.377 1.00 95.12 174 PHE A CA 1
ATOM 1312 C C . PHE A 1 174 ? -28.875 4.659 43.484 1.00 95.12 174 PHE A C 1
ATOM 1314 O O . PHE A 1 174 ? -30.039 4.969 43.733 1.00 95.12 174 PHE A O 1
ATOM 1321 N N . GLU A 1 175 ? -27.844 5.225 44.105 1.00 93.44 175 GLU A N 1
ATOM 1322 C CA . GLU A 1 175 ? -27.979 6.175 45.203 1.00 93.44 175 GLU A CA 1
ATOM 1323 C C . GLU A 1 175 ? -28.715 7.450 44.759 1.00 93.44 175 GLU A C 1
ATOM 1325 O O . GLU A 1 175 ? -29.647 7.905 45.428 1.00 93.44 175 GLU A O 1
ATOM 1330 N N . SER A 1 176 ? -28.351 8.004 43.597 1.00 94.75 176 SER A N 1
ATOM 1331 C CA . SER A 1 176 ? -29.014 9.190 43.041 1.00 94.75 176 SER A CA 1
ATOM 1332 C C . SER A 1 176 ? -30.479 8.925 42.667 1.00 94.75 176 SER A C 1
ATOM 1334 O O . SER A 1 176 ? -31.354 9.722 43.021 1.00 94.75 176 SER A O 1
ATOM 1336 N N . GLY A 1 177 ? -30.777 7.788 42.029 1.00 94.06 177 GLY A N 1
ATOM 1337 C CA . GLY A 1 177 ? -32.146 7.373 41.711 1.00 94.06 177 GLY A CA 1
ATOM 1338 C C . GLY A 1 177 ? -32.991 7.119 42.961 1.00 94.06 177 GLY A C 1
ATOM 1339 O O . GLY A 1 177 ? -34.134 7.572 43.051 1.00 94.06 177 GLY A O 1
ATOM 1340 N N . PHE A 1 178 ? -32.415 6.465 43.969 1.00 91.31 178 PHE A N 1
ATOM 1341 C CA . PHE A 1 178 ? -33.074 6.204 45.244 1.00 91.31 178 PHE A CA 1
ATOM 1342 C C . PHE A 1 178 ? -33.397 7.506 45.987 1.00 91.31 178 PHE A C 1
ATOM 1344 O O . PHE A 1 178 ? -34.540 7.714 46.401 1.00 91.31 178 PHE A O 1
ATOM 1351 N N . LYS A 1 179 ? -32.430 8.427 46.092 1.00 90.50 179 LYS A N 1
ATOM 1352 C CA . LYS A 1 179 ? -32.640 9.756 46.689 1.00 90.50 179 LYS A CA 1
ATOM 1353 C C . LYS A 1 179 ? -33.745 10.532 45.967 1.00 90.50 179 LYS A C 1
ATOM 1355 O O . LYS A 1 179 ? -34.590 11.135 46.629 1.00 90.50 179 LYS A O 1
ATOM 1360 N N . SER A 1 180 ? -33.785 10.475 44.634 1.00 94.56 180 SER A N 1
ATOM 1361 C CA . SER A 1 180 ? -34.845 11.103 43.836 1.00 94.56 180 SER A CA 1
ATOM 1362 C C . SER A 1 180 ? -36.228 10.500 44.117 1.00 94.56 180 SER A C 1
ATOM 1364 O O . SER A 1 180 ? -37.181 11.246 44.337 1.00 94.56 180 SER A O 1
ATOM 1366 N N . CYS A 1 181 ? -36.334 9.171 44.192 1.00 89.88 181 CYS A N 1
ATOM 1367 C CA . CYS A 1 181 ? -37.579 8.474 44.523 1.00 8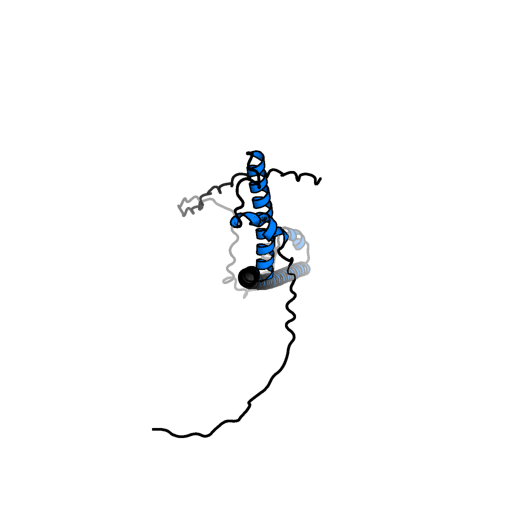9.88 181 CYS A CA 1
ATOM 1368 C C . CYS A 1 181 ? -38.084 8.842 45.931 1.00 89.88 181 CYS A C 1
ATOM 1370 O O . CYS A 1 181 ? -39.256 9.167 46.124 1.00 89.88 181 CYS A O 1
ATOM 1372 N N . VAL A 1 182 ? -37.184 8.884 46.920 1.00 85.94 182 VAL A N 1
ATOM 1373 C CA . VAL A 1 182 ? -37.511 9.319 48.288 1.00 85.94 182 VAL A CA 1
ATOM 1374 C C . VAL A 1 182 ? -38.015 10.763 48.316 1.00 85.94 182 VAL A C 1
ATOM 1376 O O . VAL A 1 182 ? -38.974 11.046 49.034 1.00 85.94 182 VAL A O 1
ATOM 1379 N N . ALA A 1 183 ? -37.402 11.673 47.555 1.00 88.38 183 ALA A N 1
ATOM 1380 C CA . ALA A 1 183 ? -37.870 13.055 47.456 1.00 88.38 183 ALA A CA 1
ATOM 1381 C C . ALA A 1 183 ? -39.306 13.119 46.911 1.00 88.38 183 ALA A C 1
ATOM 1383 O O . ALA A 1 183 ? -40.160 13.762 47.514 1.00 88.38 183 ALA A O 1
ATOM 1384 N N . GLN A 1 184 ? -39.603 12.350 45.861 1.00 91.56 184 GLN A N 1
ATOM 1385 C CA . GLN A 1 184 ? -40.943 12.288 45.277 1.00 91.56 184 GLN A CA 1
ATOM 1386 C C . GLN A 1 184 ? -42.008 11.789 46.270 1.00 91.56 184 GLN A C 1
ATOM 1388 O O . GLN A 1 184 ? -43.114 12.324 46.315 1.00 91.56 184 GLN A O 1
ATOM 1393 N N . PHE A 1 185 ? -41.697 10.782 47.094 1.00 85.62 185 PHE A N 1
ATOM 1394 C CA . PHE A 1 185 ? -42.622 10.330 48.141 1.00 85.62 185 PHE A CA 1
ATOM 1395 C C . PHE A 1 185 ? -42.897 11.414 49.186 1.00 85.62 185 PHE A C 1
ATOM 1397 O O . PHE A 1 185 ? -44.041 11.580 49.611 1.00 85.62 185 PHE A O 1
ATOM 1404 N N . ARG A 1 186 ? -41.869 12.174 49.577 1.00 86.06 186 ARG A N 1
ATOM 1405 C CA . ARG A 1 186 ? -42.019 13.281 50.530 1.00 86.06 186 ARG A CA 1
ATOM 1406 C C . ARG A 1 186 ? -42.883 14.403 49.959 1.00 86.06 186 ARG A C 1
ATOM 1408 O O . ARG A 1 186 ? -43.744 14.908 50.674 1.00 86.06 186 ARG A O 1
ATOM 1415 N N . ASP A 1 187 ? -42.717 14.726 48.678 1.00 89.81 187 ASP A N 1
ATOM 1416 C CA . ASP A 1 187 ? -43.533 15.731 47.983 1.00 89.81 187 ASP A CA 1
ATOM 1417 C C . ASP A 1 187 ? -45.016 15.322 47.899 1.00 89.81 187 ASP A C 1
ATOM 1419 O O . ASP A 1 187 ? -45.902 16.174 47.926 1.00 89.81 187 ASP A O 1
ATOM 1423 N N . ASN A 1 188 ? -45.301 14.015 47.887 1.00 88.75 188 ASN A N 1
ATOM 1424 C CA . ASN A 1 188 ? -46.658 13.459 47.919 1.00 88.75 188 ASN A CA 1
ATOM 1425 C C . ASN A 1 188 ? -47.252 13.332 49.339 1.00 88.75 188 ASN A C 1
ATOM 1427 O O . ASN A 1 188 ? -48.315 12.734 49.505 1.00 88.75 188 ASN A O 1
ATOM 1431 N N . GLY A 1 189 ? -46.590 13.873 50.367 1.00 84.31 189 GLY A N 1
ATOM 1432 C CA . GLY A 1 189 ? -47.078 13.873 51.751 1.00 84.31 189 GLY A CA 1
ATOM 1433 C C . GLY A 1 189 ? -46.753 12.612 52.558 1.00 84.31 189 GLY A C 1
ATOM 1434 O O . GLY A 1 189 ? -47.264 12.458 53.665 1.00 84.31 189 GLY A O 1
ATOM 1435 N N . TYR A 1 190 ? -45.897 11.719 52.049 1.00 69.88 190 TYR A N 1
ATOM 1436 C CA . TYR A 1 190 ? -45.478 10.517 52.775 1.00 69.88 190 TYR A CA 1
ATOM 1437 C C . TYR A 1 190 ? -44.441 10.877 53.855 1.00 69.88 190 TYR A C 1
ATOM 1439 O O . TYR A 1 190 ? -43.335 11.331 53.543 1.00 69.88 190 TYR A O 1
ATOM 1447 N N . SER A 1 191 ? -44.780 10.671 55.133 1.00 66.31 191 SER A N 1
ATOM 1448 C CA . SER A 1 191 ? -43.897 10.947 56.278 1.00 66.31 191 SER A CA 1
ATOM 1449 C C . SER A 1 191 ? -43.276 9.658 56.843 1.00 66.31 191 SER A C 1
ATOM 1451 O O . SER A 1 191 ? -43.878 8.587 56.799 1.00 66.31 191 SER A O 1
ATOM 1453 N N . LYS A 1 192 ? -42.038 9.734 57.357 1.00 58.00 192 LYS A N 1
ATOM 1454 C CA . LYS A 1 192 ? -41.265 8.567 57.844 1.00 58.00 192 LYS A CA 1
ATOM 1455 C C . LYS A 1 192 ? -41.860 7.937 59.120 1.00 58.00 192 LYS A C 1
ATOM 1457 O O . LYS A 1 192 ? -41.531 6.799 59.438 1.00 58.00 192 LYS A O 1
ATOM 1462 N N . GLU A 1 193 ? -42.726 8.670 59.823 1.00 60.44 193 GLU A N 1
ATOM 1463 C CA . GLU A 1 193 ? -43.361 8.268 61.085 1.00 60.44 193 GLU A CA 1
ATOM 1464 C C . GLU A 1 193 ? -44.510 7.255 60.913 1.00 60.44 193 GLU A C 1
ATOM 1466 O O . GLU A 1 193 ? -44.807 6.522 61.853 1.00 60.44 193 GLU A O 1
ATOM 1471 N N . GLU A 1 194 ? -45.166 7.187 59.747 1.00 54.94 194 GLU A N 1
ATOM 1472 C CA . GLU A 1 194 ? -46.456 6.480 59.633 1.00 54.94 194 GLU A CA 1
ATOM 1473 C C . GLU A 1 194 ? -46.331 4.960 59.435 1.00 54.94 194 GLU A C 1
ATOM 1475 O O . GLU A 1 194 ? -47.265 4.217 59.725 1.00 54.94 194 GLU A O 1
ATOM 1480 N N . HIS A 1 195 ? -45.149 4.462 59.062 1.00 55.38 195 HIS A N 1
ATOM 1481 C CA . HIS A 1 195 ? -44.864 3.027 59.059 1.00 55.38 195 HIS A CA 1
ATOM 1482 C C . HIS A 1 195 ? -43.400 2.756 59.429 1.00 55.38 195 HIS A C 1
ATOM 1484 O O . HIS A 1 195 ? -42.520 2.900 58.575 1.00 55.38 195 HIS A O 1
ATOM 1490 N N . PRO A 1 196 ? -43.100 2.297 60.661 1.00 56.00 196 PRO A N 1
ATOM 1491 C CA . PRO A 1 196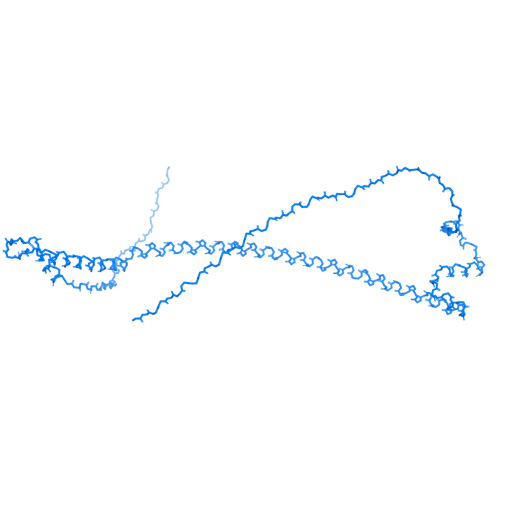 ? -41.793 1.747 60.972 1.00 56.00 196 PRO A CA 1
ATOM 1492 C C . PRO A 1 196 ? -41.697 0.380 60.287 1.00 56.00 196 PRO A C 1
ATOM 1494 O O . PRO A 1 196 ? -42.003 -0.653 60.873 1.00 56.00 196 PRO A O 1
ATOM 1497 N N . ALA A 1 197 ? -41.326 0.380 59.009 1.00 51.94 197 ALA A N 1
ATOM 1498 C CA . ALA A 1 197 ? -40.953 -0.816 58.273 1.00 51.94 197 ALA A CA 1
ATOM 1499 C C . ALA A 1 197 ? -39.416 -0.895 58.258 1.00 51.94 197 ALA A C 1
ATOM 1501 O O . ALA A 1 197 ? -38.774 -0.142 57.518 1.00 51.94 197 ALA A O 1
ATOM 1502 N N . PRO A 1 198 ? -38.801 -1.794 59.051 1.00 54.16 198 PRO A N 1
ATOM 1503 C CA . PRO A 1 198 ? -37.349 -1.988 59.077 1.00 54.16 198 PRO A CA 1
ATOM 1504 C C . PRO A 1 198 ? -36.743 -2.286 57.693 1.00 54.16 198 PRO A C 1
ATOM 1506 O O . PRO A 1 198 ? -35.568 -2.026 57.467 1.00 54.16 198 PRO A O 1
ATOM 1509 N N . SER A 1 199 ? -37.556 -2.763 56.745 1.00 53.28 199 SER A N 1
ATOM 1510 C CA . SER A 1 199 ? -37.177 -3.091 55.367 1.00 53.28 199 SER A CA 1
ATOM 1511 C C . SER A 1 199 ? -36.942 -1.891 54.437 1.00 53.28 199 SER A C 1
ATOM 1513 O O . SER A 1 199 ? -36.482 -2.093 53.318 1.00 53.28 199 SER A O 1
ATOM 1515 N N . LEU A 1 200 ? -37.249 -0.652 54.849 1.00 53.34 200 LEU A N 1
ATOM 1516 C CA . LEU A 1 200 ? -37.129 0.546 53.993 1.00 53.34 200 LEU A CA 1
ATOM 1517 C C . LEU A 1 200 ? -35.998 1.498 54.391 1.00 53.34 200 LEU A C 1
ATOM 1519 O O . LEU A 1 200 ? -35.756 2.497 53.712 1.00 53.34 200 LEU A O 1
ATOM 1523 N N . SER A 1 201 ? -35.249 1.195 55.452 1.00 63.28 201 SER A N 1
ATOM 1524 C CA . SER A 1 201 ? -34.104 2.013 55.862 1.00 63.28 201 SER A CA 1
ATOM 1525 C C . SER A 1 201 ? -32.851 1.753 55.006 1.00 63.28 201 SER A C 1
ATOM 1527 O O . SER A 1 201 ? -31.729 1.863 55.496 1.00 63.28 201 SER A O 1
ATOM 1529 N N . VAL A 1 202 ? -33.033 1.468 53.713 1.00 63.81 202 VAL A N 1
ATOM 1530 C CA . VAL A 1 202 ? -31.956 1.366 52.715 1.00 63.81 202 VAL A CA 1
ATOM 1531 C C . VAL A 1 202 ? -31.144 2.664 52.684 1.00 63.81 202 VAL A C 1
ATOM 1533 O O . VAL A 1 202 ? -29.930 2.623 52.603 1.00 63.81 202 VAL A O 1
ATOM 1536 N N . ALA A 1 203 ? -31.792 3.816 52.900 1.00 62.56 203 ALA A N 1
ATOM 1537 C CA . ALA A 1 203 ? -31.125 5.115 53.020 1.00 62.56 203 ALA A CA 1
ATOM 1538 C C . ALA A 1 203 ? -30.053 5.173 54.124 1.00 62.56 203 ALA A C 1
ATOM 1540 O O . ALA A 1 203 ? -29.040 5.828 53.945 1.00 62.56 203 ALA A O 1
ATOM 1541 N N . ARG A 1 204 ? -30.302 4.532 55.276 1.00 66.94 204 ARG A N 1
ATOM 1542 C CA . ARG A 1 204 ? -29.362 4.511 56.410 1.00 66.94 204 ARG A CA 1
ATOM 1543 C C . ARG A 1 204 ? -28.288 3.446 56.212 1.00 66.94 204 ARG A C 1
ATOM 1545 O O . ARG A 1 204 ? -27.152 3.688 56.565 1.00 66.94 204 ARG A O 1
ATOM 1552 N N . ALA A 1 205 ? -28.661 2.311 55.616 1.00 69.62 205 ALA A N 1
ATOM 1553 C CA . ALA A 1 205 ? -27.719 1.256 55.253 1.00 69.62 205 ALA A CA 1
ATOM 1554 C C . ALA A 1 205 ? -26.717 1.713 54.176 1.00 69.62 205 ALA A C 1
ATOM 1556 O O . ALA A 1 205 ? -25.575 1.283 54.197 1.00 69.62 205 ALA A O 1
ATOM 1557 N N . LEU A 1 206 ? -27.128 2.608 53.269 1.00 69.25 206 LEU A N 1
ATOM 1558 C CA . LEU A 1 206 ? -26.231 3.245 52.298 1.00 69.25 206 LEU A CA 1
ATOM 1559 C C . LEU A 1 206 ? -25.259 4.245 52.945 1.00 69.25 206 LEU A C 1
ATOM 1561 O O . LEU A 1 206 ? -24.126 4.337 52.505 1.00 69.25 206 LEU A O 1
ATOM 1565 N N . ASP A 1 207 ? -25.689 4.968 53.982 1.00 69.56 207 ASP A N 1
ATOM 1566 C CA . ASP A 1 207 ? -24.862 5.947 54.720 1.00 69.56 207 ASP A CA 1
ATOM 1567 C C . ASP A 1 207 ? -23.845 5.267 55.671 1.00 69.56 207 ASP A C 1
ATOM 1569 O O . ASP A 1 207 ? -22.980 5.930 56.234 1.00 69.56 207 ASP A O 1
ATOM 1573 N N . GLU A 1 208 ? -23.977 3.949 55.879 1.00 72.44 208 GLU A N 1
ATOM 1574 C CA . GLU A 1 208 ? -23.183 3.125 56.809 1.00 72.44 208 GLU A CA 1
ATOM 1575 C C . GLU A 1 208 ? -22.284 2.094 56.086 1.00 72.44 208 GLU A C 1
ATOM 1577 O O . GLU A 1 208 ? -21.541 1.365 56.741 1.00 72.44 208 GLU A O 1
ATOM 1582 N N . LEU A 1 209 ? -22.318 2.026 54.746 1.00 70.25 209 LEU A N 1
ATOM 1583 C CA . LEU A 1 209 ? -21.429 1.159 53.961 1.00 70.25 209 LEU A CA 1
ATOM 1584 C C . LEU A 1 209 ? -20.015 1.783 53.892 1.00 70.25 209 LEU A C 1
ATOM 1586 O O . LEU A 1 209 ? -19.911 2.949 53.508 1.00 70.25 209 LEU A O 1
ATOM 1590 N N . PRO A 1 210 ? -18.936 1.065 54.263 1.00 66.19 210 PRO A N 1
ATOM 1591 C CA . PRO A 1 210 ? -17.573 1.582 54.141 1.00 66.19 210 PRO A CA 1
ATOM 1592 C C . PRO A 1 210 ? -17.138 1.702 52.669 1.00 66.19 210 PRO A C 1
ATOM 1594 O O . PRO A 1 210 ? -17.496 0.863 51.842 1.00 66.19 210 PRO A O 1
ATOM 1597 N N . ASP A 1 211 ? -16.349 2.738 52.356 1.00 63.66 211 ASP A N 1
ATOM 1598 C CA . ASP A 1 211 ? -15.555 2.833 51.118 1.00 63.66 211 ASP A CA 1
ATOM 1599 C C . ASP A 1 211 ? -14.385 1.832 51.240 1.00 63.66 211 ASP A C 1
ATOM 1601 O O . ASP A 1 2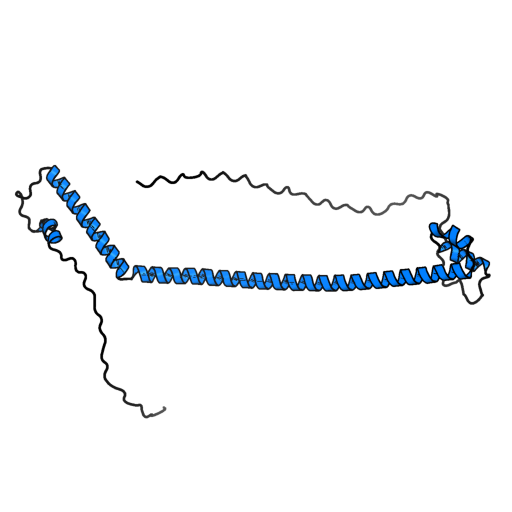11 ? -13.290 2.200 51.665 1.00 63.66 211 ASP A O 1
ATOM 1605 N N . ASP A 1 212 ? -14.622 0.546 50.975 1.00 64.50 212 ASP A N 1
ATOM 1606 C CA . ASP A 1 212 ? -13.562 -0.476 50.985 1.00 64.50 212 ASP A CA 1
ATOM 1607 C C . ASP A 1 212 ? -12.624 -0.277 49.775 1.00 64.50 212 ASP A C 1
ATOM 1609 O O . ASP A 1 212 ? -12.866 -0.796 48.685 1.00 64.50 212 ASP A O 1
ATOM 1613 N N . GLU A 1 213 ? -11.538 0.480 49.969 1.00 57.69 213 GLU A N 1
ATOM 1614 C CA . GLU A 1 213 ? -10.321 0.426 49.144 1.00 57.69 213 GLU A CA 1
ATOM 1615 C C . GLU A 1 213 ? -9.341 -0.589 49.767 1.00 57.69 213 GLU A C 1
ATOM 1617 O O . GLU A 1 213 ? -8.411 -0.225 50.485 1.00 57.69 213 GLU A O 1
ATOM 1622 N N . GLU A 1 214 ? -9.571 -1.883 49.542 1.00 58.84 214 GLU A N 1
ATOM 1623 C CA . GLU A 1 214 ? -8.675 -2.954 50.001 1.00 58.84 214 GLU A CA 1
ATOM 1624 C C . GLU A 1 214 ? -7.681 -3.319 48.878 1.00 58.84 214 GLU A C 1
ATOM 1626 O O . GLU A 1 214 ? -8.001 -4.050 47.938 1.00 58.84 214 GLU A O 1
ATOM 1631 N N . GLU A 1 215 ? -6.455 -2.794 48.972 1.00 55.44 215 GLU A N 1
ATOM 1632 C CA . GLU A 1 215 ? -5.291 -3.226 48.185 1.00 55.44 215 GLU A CA 1
ATOM 1633 C C . GLU A 1 215 ? -4.887 -4.647 48.609 1.00 55.44 215 GLU A C 1
ATOM 1635 O O . GLU A 1 215 ? -4.337 -4.867 49.692 1.00 55.44 215 GLU A O 1
ATOM 1640 N N . ALA A 1 216 ? -5.150 -5.635 47.752 1.00 50.12 216 ALA A N 1
ATOM 1641 C CA . ALA A 1 216 ? -4.703 -7.005 47.969 1.00 50.12 216 ALA A CA 1
ATOM 1642 C C . ALA A 1 216 ? -3.189 -7.131 47.711 1.00 50.12 216 ALA A C 1
ATOM 1644 O O . ALA A 1 216 ? -2.748 -7.442 46.600 1.00 50.12 216 ALA A O 1
ATOM 1645 N N . ASP A 1 217 ? -2.405 -6.927 48.772 1.00 53.56 217 ASP A N 1
ATOM 1646 C CA . ASP A 1 217 ? -1.011 -7.359 48.900 1.00 53.56 217 ASP A CA 1
ATOM 1647 C C . ASP A 1 217 ? -0.922 -8.881 48.704 1.00 53.56 217 ASP A C 1
ATOM 1649 O O . ASP A 1 217 ? -1.187 -9.675 49.608 1.00 53.56 217 ASP A O 1
ATOM 1653 N N . ASN A 1 218 ? -0.576 -9.300 47.488 1.00 45.09 218 ASN A N 1
ATOM 1654 C CA . ASN A 1 218 ? -0.182 -10.675 47.207 1.00 45.09 218 ASN A CA 1
ATOM 1655 C C . ASN A 1 218 ? 1.342 -10.771 47.326 1.00 45.09 218 ASN A C 1
ATOM 1657 O O . ASN A 1 218 ? 2.063 -10.826 46.327 1.00 45.09 218 ASN A O 1
ATOM 1661 N N . GLY A 1 219 ? 1.825 -10.778 48.566 1.00 45.88 219 GLY A N 1
ATOM 1662 C CA . GLY A 1 219 ? 3.180 -11.198 48.894 1.00 45.88 219 GLY A CA 1
ATOM 1663 C C . GLY A 1 219 ? 3.385 -12.687 48.590 1.00 45.88 219 GLY A C 1
ATOM 1664 O O . GLY A 1 219 ? 2.649 -13.542 49.083 1.00 45.88 219 GLY A O 1
ATOM 1665 N N . ALA A 1 220 ? 4.408 -12.979 47.782 1.00 50.84 220 ALA A N 1
ATOM 1666 C CA . ALA A 1 220 ? 5.115 -14.266 47.728 1.00 50.84 220 ALA A CA 1
ATOM 1667 C C . ALA A 1 220 ? 5.598 -14.663 49.149 1.00 50.84 220 ALA A C 1
ATOM 1669 O O . ALA A 1 220 ? 5.773 -13.788 49.992 1.00 50.84 220 ALA A O 1
ATOM 1670 N N . ASP A 1 221 ? 5.847 -15.911 49.546 1.00 49.19 221 ASP A N 1
ATOM 1671 C CA . ASP A 1 221 ? 6.587 -17.006 48.913 1.00 49.19 221 ASP A CA 1
ATOM 1672 C C . ASP A 1 221 ? 6.527 -18.226 49.875 1.00 49.19 221 ASP A C 1
ATOM 1674 O O . ASP A 1 221 ? 6.400 -18.030 51.085 1.00 49.19 221 ASP A O 1
ATOM 1678 N N . GLU A 1 222 ? 6.608 -19.456 49.365 1.00 49.66 222 GLU A N 1
ATOM 1679 C CA . GLU A 1 222 ? 7.632 -20.455 49.738 1.00 49.66 222 GLU A CA 1
ATOM 1680 C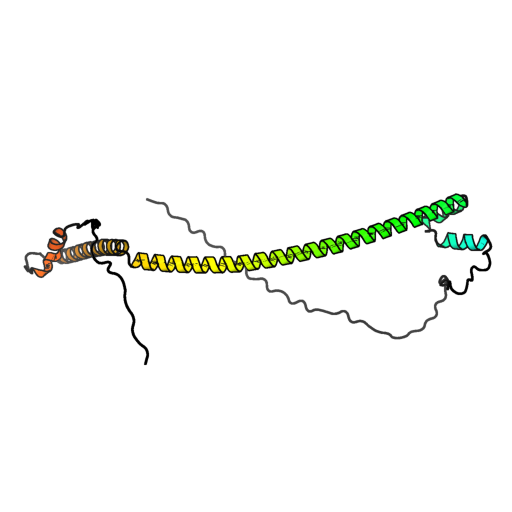 C . GLU A 1 222 ? 7.268 -21.879 49.284 1.00 49.66 222 GLU A C 1
ATOM 1682 O O . GLU A 1 222 ? 6.244 -22.473 49.635 1.00 49.66 222 GLU A O 1
ATOM 1687 N N . ASP A 1 223 ? 8.215 -22.414 48.518 1.00 48.62 223 ASP A N 1
ATOM 1688 C CA . ASP A 1 223 ? 8.438 -23.803 48.153 1.00 48.62 223 ASP A CA 1
ATOM 1689 C C . ASP A 1 223 ? 8.400 -24.786 49.340 1.00 48.62 223 ASP A C 1
ATOM 1691 O O . ASP A 1 223 ? 8.804 -24.480 50.458 1.00 48.62 223 ASP A O 1
ATOM 1695 N N . THR A 1 224 ? 8.039 -26.045 49.066 1.00 43.03 224 THR A N 1
ATOM 1696 C CA . THR A 1 224 ? 8.932 -27.214 49.245 1.00 43.03 224 THR A CA 1
ATOM 1697 C C . THR A 1 224 ? 8.171 -28.531 49.058 1.00 43.03 224 THR A C 1
ATOM 1699 O O . THR A 1 224 ? 7.171 -28.788 49.722 1.00 43.03 224 THR A O 1
ATOM 1702 N N . SER A 1 225 ? 8.713 -29.407 48.200 1.00 46.62 225 SER A N 1
ATOM 1703 C CA . SER A 1 225 ? 8.998 -30.828 48.493 1.00 46.62 225 SER A CA 1
ATOM 1704 C C . SER A 1 225 ? 8.748 -31.761 47.299 1.00 46.62 225 SER A C 1
ATOM 1706 O O . SER A 1 225 ? 7.606 -31.980 46.900 1.00 46.62 225 SER A O 1
ATOM 1708 N N . GLY A 1 226 ? 9.828 -32.399 46.823 1.00 41.56 226 GLY A N 1
ATOM 1709 C CA . GLY A 1 226 ? 9.770 -33.790 46.360 1.00 41.56 226 GLY A CA 1
ATOM 1710 C C . GLY A 1 226 ? 10.287 -34.096 44.953 1.00 41.56 226 GLY A C 1
ATOM 1711 O O . GLY A 1 226 ? 9.510 -34.533 44.112 1.00 41.56 226 GLY A O 1
ATOM 1712 N N . ASP A 1 227 ? 11.593 -33.940 44.719 1.00 50.31 227 ASP A N 1
ATOM 1713 C CA . ASP A 1 227 ? 12.323 -34.670 43.670 1.00 50.31 227 ASP A CA 1
ATOM 1714 C C . ASP A 1 227 ? 12.689 -36.072 44.200 1.00 50.31 227 ASP A C 1
ATOM 1716 O O . ASP A 1 227 ? 13.408 -36.180 45.195 1.00 50.31 227 ASP A O 1
ATOM 1720 N N . GLU A 1 228 ? 12.200 -37.143 43.566 1.00 55.69 228 GLU A N 1
ATOM 1721 C CA . GLU A 1 228 ? 12.769 -38.490 43.717 1.00 55.69 228 GLU A CA 1
ATOM 1722 C C . GLU A 1 228 ? 12.733 -39.241 42.374 1.00 55.69 228 GLU A C 1
ATOM 1724 O O . GLU A 1 228 ? 11.722 -39.295 41.672 1.00 55.69 228 GLU A O 1
ATOM 1729 N N . ALA A 1 229 ? 13.898 -39.778 42.011 1.00 49.94 229 ALA A N 1
ATOM 1730 C CA . ALA A 1 229 ? 14.284 -40.259 40.691 1.00 49.94 229 ALA A CA 1
ATOM 1731 C C . ALA A 1 229 ? 13.672 -41.615 40.252 1.00 49.94 229 ALA A C 1
ATOM 1733 O O . ALA A 1 229 ? 13.400 -42.511 41.045 1.00 49.94 229 ALA A O 1
ATOM 1734 N N . THR A 1 230 ? 13.538 -41.778 38.932 1.00 45.53 230 THR A N 1
ATOM 1735 C CA . THR A 1 230 ? 13.114 -42.953 38.123 1.00 45.53 230 THR A CA 1
ATOM 1736 C C . THR A 1 230 ? 14.164 -44.107 38.108 1.00 45.53 230 THR A C 1
ATOM 1738 O O . THR A 1 230 ? 15.325 -43.824 38.406 1.00 45.53 230 THR A O 1
ATOM 1741 N N . PRO A 1 231 ? 13.954 -45.295 37.461 1.00 66.81 231 PRO A N 1
ATOM 1742 C CA . PRO A 1 231 ? 12.965 -46.410 37.539 1.00 66.81 231 PRO A CA 1
ATOM 1743 C C . PRO A 1 231 ? 13.640 -47.808 37.803 1.00 66.81 231 PRO A C 1
ATOM 1745 O O . PRO A 1 231 ? 14.836 -47.856 38.092 1.00 66.81 231 PRO A O 1
ATOM 1748 N N . PRO A 1 232 ? 12.959 -48.978 37.626 1.00 52.88 232 PRO A N 1
ATOM 1749 C CA . PRO A 1 232 ? 13.225 -49.751 36.390 1.00 52.88 232 PRO A CA 1
ATOM 1750 C C . PRO A 1 232 ? 12.060 -50.582 35.778 1.00 52.88 232 PRO A C 1
ATOM 1752 O O . PRO A 1 232 ? 11.047 -50.876 36.401 1.00 52.88 232 PRO A O 1
ATOM 1755 N N . ASN A 1 233 ? 12.294 -50.958 34.512 1.00 48.12 233 ASN A N 1
ATOM 1756 C CA . ASN A 1 233 ? 11.535 -51.773 33.541 1.00 48.12 233 ASN A CA 1
ATOM 1757 C C . ASN A 1 233 ? 10.943 -53.126 34.010 1.00 48.12 233 ASN A C 1
ATOM 1759 O O . ASN A 1 233 ? 11.541 -53.768 34.872 1.00 48.12 233 ASN A O 1
ATOM 1763 N N . SER A 1 234 ? 9.903 -53.628 33.300 1.00 47.78 234 SER A N 1
ATOM 1764 C CA . SER A 1 234 ? 9.710 -55.018 32.758 1.00 47.78 234 SER A CA 1
ATOM 1765 C C . SER A 1 234 ? 8.233 -55.294 32.351 1.00 47.78 234 SER A C 1
ATOM 1767 O O . SER A 1 234 ? 7.356 -54.601 32.860 1.00 47.78 234 SER A O 1
ATOM 1769 N N . PRO A 1 235 ? 7.890 -56.378 31.613 1.00 58.25 235 PRO A N 1
ATOM 1770 C CA . PRO A 1 235 ? 8.386 -56.819 30.304 1.00 58.25 235 PRO A CA 1
ATOM 1771 C C . PRO A 1 235 ? 7.241 -57.088 29.286 1.00 58.25 235 PRO A C 1
ATOM 1773 O O . PRO A 1 235 ? 6.057 -57.044 29.612 1.00 58.25 235 PRO A O 1
ATOM 1776 N N . GLU A 1 236 ? 7.636 -57.386 28.047 1.00 47.41 236 GLU A N 1
ATOM 1777 C CA . GLU A 1 236 ? 6.798 -57.793 26.909 1.00 47.41 236 GLU A CA 1
ATOM 1778 C C . GLU A 1 236 ? 5.948 -59.052 27.168 1.00 47.41 236 GLU A C 1
ATOM 1780 O O . GLU A 1 236 ? 6.432 -60.015 27.773 1.00 47.41 236 GLU A O 1
ATOM 1785 N N . HIS A 1 237 ? 4.728 -59.077 26.613 1.00 52.44 237 HIS A N 1
ATOM 1786 C CA . HIS A 1 237 ? 4.084 -60.291 26.101 1.00 52.44 237 HIS A CA 1
ATOM 1787 C C . HIS A 1 237 ? 3.059 -59.972 25.002 1.00 52.44 237 HIS A C 1
ATOM 1789 O O . HIS A 1 237 ? 2.434 -58.889 25.076 1.00 52.44 237 HIS A O 1
#

Foldseek 3Di:
DDDDDDDDDDDDDDDDDDDDDDDDDDDDDDDDDDDDDDDDDDDDDDPPPVPPPPCPDPDDVVVVVVVLQVPDDPVCNVVLVVDDPVVSVVVVVVVVVVVVVVVVVVVVVVVVVVVVVVVVVVVVVVVVVVVVVVVVVVVVVVVVVVVVVVVVVVVCCVDVVVVVVVVVVVLVVVLVVLVVVVVVCVVVVDDPPPDPDVVPVVVVVNVPDDPDPDDPPPDDDDDDDDDDDDDDDDDDD

Sequence (237 aa):
MPAPTREEHRAPMPPSSTPSVRVRAIPEVPSSMVGSRTETGPGRAPALNLYEDSLVVSPSGSVAMGLLCNMISNRDVTRVRNTTNFEVVGLFVAQFAAEEALVAKKKAIEVELETLTAKKTAVEVELDETKARAEVEIGCLRSEAANAWGLGKEEFLKSSEFEDVCTKRSLAYFESGFKSCVAQFRDNGYSKEEHPAPSLSVARALDELPDDEEEADNGADEDTSGDEATPPNSPEH

Radius of gyration: 53.05 Å; chains: 1; bounding box: 88×88×134 Å

=== Feature glossary ===
A reading guide for the features in this record.

Start from the sequence.

  · Sequence gives the chain of amino acids in standard one-letter code (A=alanine, C=cysteine, …, Y=tyrosine), read N→C. It is the only feature that is directly encoded by the gene; all structural features are derived from the folded form of this sequence.

Fold it, and you get atomic coordinates and the backbone conformation that goes with them.

  · Structure coordinates are given as an mmCIF _atom_site loop: one row per atom with element, residue name, chain id, sequence number, and x/y/z position in Å. Only the four main-chain atoms per residue are included here; side chains are omitted to keep the record compact.

  · Backbone dihedral angles. Every residue except chain termini has a φ (preceding-C → N → Cα → C) and a ψ (N → Cα → C → next-N). They are reported in degrees following the IUPAC sign convention. Secondary structure is essentially a statement about which (φ, ψ) basin each residue occupies.

  · Eight-state secondary structure (DSSP): H is the canonical α-helix, G the tighter 3₁₀-helix, I the wider π-helix; E/B are β-structure, T and S are turns and bends, and '-' is everything else. DSSP derives these from the pattern of main-chain N–H···O=C hydrogen bonds, not from the sequence.

  · SS3 is a coarse helix/strand/coil call (letters a/b/c) made by the P-SEA algorithm from inter-Cα distances and dihedrals. It is less detailed than DSSP but needs only Cα positions.

Summarize the fold with a handful of shape descriptors and a per-residue structural alphabet.

  · Radius of gyration (Rg) is the root-mean-square distance of Cα atoms from their centroid — a single number for overall size and compactness. A globular domain of N residues has Rg ≈ 2.2·N^0.38 Å; an 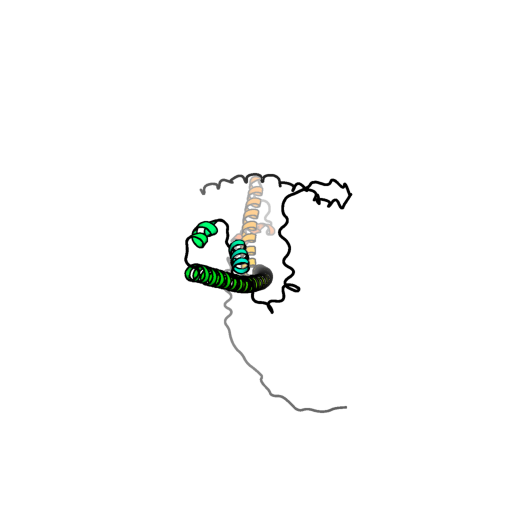extended or disordered chain has a much larger Rg. The Cα contact count is the number of residue pairs whose Cα atoms are within 8 Å and are more than four positions apart in sequence — a standard proxy for tertiary packing density. The bounding box is the smallest axis-aligned box enclosing all Cα atoms.

  · 3Di is Foldseek's structural alphabet. Each residue is assigned one of twenty discrete states based on how its Cα sits relative to its spatial (not sequential) neighbors. Aligning 3Di strings finds structural homologs roughly as well as full 3D superposition, but orders of magnitude faster.

  · Solvent-accessible surface area (SASA) is the area in Å² traced out by the centre of a 1.4 Å probe sphere (a water molecule) rolled over the protein's van der Waals surface (Shrake–Rupley / Lee–Richards construction). Buried residues have near-zero SASA; fully exposed residues can exceed 200 Å². The total SASA scales roughly with the number of surface residues.

Ask how reliable the model is.

  · For AlphaFold models, the B-factor field carries pLDDT — the model's own estimate of local accuracy on a 0–100 scale. Regions with pLDDT<50 should be treated as essentially unmodeled; they often correspond to intrinsically disordered segments.

  · For experimental (PDB) structures, the B-factor (temperature factor) quantifies the positional spread of each atom in the crystal — a combination of thermal vibration and static disorder — in units of Å². High B-factors mark flexible loops or poorly resolved regions; low B-factors mark the rigid, well-ordered core.

  · Predicted Aligned Error (PAE) is an AlphaFold confidence matrix: entry (i, j) is the expected error in the position of residue j, in ångströms, when the prediction is superimposed on the true structure at residue i. Low PAE within a block of residues means that block is internally rigid and well-predicted; high PAE between two blocks means their relative placement is uncertain even if each block individually is confident.

Place it in context: what it resembles, what it is annotated as, and how it looks.

  · Structural nearest neighbors (via Foldseek easy-search vs the PDB). Reported per hit: target PDB id, E-value, and alignment TM-score. A TM-score above ~0.5 is the conventional threshold for 'same fold'.

  · Functional annotations link the protein to curated databases. InterPro entries identify conserved domains and families by matching the sequence against member-database signatures (Pfam, PROSITE, CDD, …). Gene Ontology (GO) terms describe molecular function, biological process, and cellular component in a controlled vocabulary. CATH places the structure in a hierarchical fold classification (Class/Architecture/Topology/Homologous-superfamily). The organism is the source species.

  · The contact map is a binary N×N matrix image: pixel (i, j) is dark where Cα_i and Cα_j are within 8 Å and |i−j|>4. Because the |i−j|>4 filter removes local helical contacts, off-diagonal stripes parallel to the main diagonal indicate parallel β-sheets; stripes perpendicular to it indicate antiparallel β-sheets. The Ramachandran plot scatters every residue's (φ, ψ) pair against the sterically allowed regions. The PAE heatmap renders the predicted-aligned-error matrix.

  · Six rendered views show the 3D structure from the faces of a cube — i.e. along ±x, ±y, ±z. Rendering representation is drawn randomly per protein from cartoon (secondary-structure ribbons), sticks (backbone bonds), or molecular surface; coloring is either N→C rainbow (blue at the N-terminus through red at the C-terminus) or one color per chain.